Protein AF-A0A1Y5FH30-F1 (afdb_monomer_lite)

Organism: NCBI:txid97084

Structure (mmCIF, N/CA/C/O backbone):
data_AF-A0A1Y5FH30-F1
#
_entry.id   AF-A0A1Y5FH30-F1
#
loop_
_atom_site.group_PDB
_atom_site.id
_atom_site.type_symbol
_atom_site.label_atom_id
_atom_site.label_alt_id
_atom_site.label_comp_id
_atom_site.label_asym_id
_atom_site.label_entity_id
_atom_site.label_seq_id
_atom_site.pdbx_PDB_ins_code
_atom_site.Cartn_x
_atom_site.Cartn_y
_atom_site.Cartn_z
_atom_site.occupancy
_atom_site.B_iso_or_equiv
_atom_site.auth_seq_id
_atom_site.auth_comp_id
_atom_site.auth_asym_id
_atom_site.auth_atom_id
_atom_site.pdbx_PDB_model_num
ATOM 1 N N . MET A 1 1 ? -31.034 0.857 -50.220 1.00 57.41 1 MET A N 1
ATOM 2 C CA . MET A 1 1 ? -30.084 1.318 -49.177 1.00 57.41 1 MET A CA 1
ATOM 3 C C . MET A 1 1 ? -30.661 1.377 -47.749 1.00 57.41 1 MET A C 1
ATOM 5 O O . MET A 1 1 ? -29.884 1.552 -46.827 1.00 57.41 1 MET A O 1
ATOM 9 N N . GLN A 1 2 ? -31.962 1.145 -47.499 1.00 67.69 2 GLN A N 1
ATOM 10 C CA . GLN A 1 2 ? -32.536 1.200 -46.133 1.00 67.69 2 GLN A CA 1
ATOM 11 C C . GLN A 1 2 ? -32.206 0.007 -45.208 1.00 67.69 2 GLN A C 1
ATOM 13 O O . GLN A 1 2 ? -32.255 0.156 -43.992 1.00 67.69 2 GLN A O 1
ATOM 18 N N . LYS A 1 3 ? -31.836 -1.169 -45.741 1.00 63.34 3 LYS A N 1
ATOM 19 C CA . LYS A 1 3 ? -31.599 -2.372 -44.914 1.00 63.34 3 LYS A CA 1
ATOM 20 C C . LYS A 1 3 ? -30.290 -2.343 -44.106 1.00 63.34 3 LYS A C 1
ATOM 22 O O . LYS A 1 3 ? -30.210 -3.019 -43.088 1.00 63.34 3 LYS A O 1
ATOM 27 N N . LEU A 1 4 ? -29.297 -1.537 -44.503 1.00 71.88 4 LEU A N 1
ATOM 28 C CA . LEU A 1 4 ? -28.004 -1.472 -43.802 1.00 71.88 4 LEU A CA 1
ATOM 29 C C . LEU A 1 4 ? -28.098 -0.731 -42.452 1.00 71.88 4 LEU A C 1
ATOM 31 O O . LEU A 1 4 ? -27.451 -1.128 -41.487 1.00 71.88 4 LEU A O 1
ATOM 35 N N . ASN A 1 5 ? -28.958 0.291 -42.355 1.00 72.25 5 ASN A N 1
ATOM 36 C CA . ASN A 1 5 ? -29.124 1.076 -41.123 1.00 72.25 5 ASN A CA 1
ATOM 37 C C . ASN A 1 5 ? -29.799 0.288 -39.993 1.00 72.25 5 ASN A C 1
ATOM 39 O O . ASN A 1 5 ? -29.512 0.525 -38.823 1.00 72.25 5 ASN A O 1
ATOM 43 N N . SER A 1 6 ? -30.671 -0.668 -40.324 1.00 79.94 6 SER A N 1
ATOM 44 C CA . SER A 1 6 ? -31.385 -1.458 -39.314 1.00 79.94 6 SER A CA 1
ATOM 45 C C . SER A 1 6 ? -30.465 -2.456 -38.594 1.00 79.94 6 SER A C 1
ATOM 47 O O . SER A 1 6 ? -30.591 -2.644 -37.383 1.00 79.94 6 SER A O 1
ATOM 49 N N . PHE A 1 7 ? -29.489 -3.029 -39.307 1.00 83.75 7 PHE A N 1
ATOM 50 C CA . PHE A 1 7 ? -28.536 -3.990 -38.741 1.00 83.75 7 PHE A CA 1
ATOM 51 C C . PHE A 1 7 ? -27.502 -3.315 -37.825 1.00 83.75 7 PHE A C 1
ATOM 53 O O . PHE A 1 7 ? -27.133 -3.846 -36.780 1.00 83.75 7 PHE A O 1
ATOM 60 N N . PHE A 1 8 ? -27.074 -2.097 -38.172 1.00 83.94 8 PHE A N 1
ATOM 61 C CA . PHE A 1 8 ? -26.154 -1.324 -37.334 1.00 83.94 8 PHE A CA 1
ATOM 62 C C . PHE A 1 8 ? -26.811 -0.892 -36.013 1.00 83.94 8 PHE A C 1
ATOM 64 O O . PHE A 1 8 ? -26.186 -0.961 -34.956 1.00 83.94 8 PHE A O 1
ATOM 71 N N . LEU A 1 9 ? -28.097 -0.518 -36.051 1.00 85.25 9 LEU A N 1
ATOM 72 C CA . LEU A 1 9 ? -28.843 -0.104 -34.860 1.00 85.25 9 LEU A CA 1
ATOM 73 C C . LEU A 1 9 ? -29.008 -1.251 -33.847 1.00 85.25 9 LEU A C 1
ATOM 75 O O . LEU A 1 9 ? -28.910 -1.029 -32.642 1.00 85.25 9 LEU A O 1
ATOM 79 N N . THR A 1 10 ? -29.214 -2.482 -34.324 1.00 82.94 10 THR A N 1
ATOM 80 C CA . THR A 1 10 ? -29.371 -3.670 -33.466 1.00 82.94 10 THR A CA 1
ATOM 81 C C . THR A 1 10 ? -28.059 -4.085 -32.799 1.00 82.94 10 THR A C 1
ATOM 83 O O . THR A 1 10 ? -28.063 -4.419 -31.616 1.00 82.94 10 THR A O 1
ATOM 86 N N . ILE A 1 11 ? -26.926 -3.987 -33.505 1.00 82.94 11 ILE A N 1
ATOM 87 C CA . ILE A 1 11 ? -25.596 -4.267 -32.932 1.00 82.94 11 ILE A CA 1
ATOM 88 C C . ILE A 1 11 ? -25.234 -3.239 -31.851 1.00 82.94 11 ILE A C 1
ATOM 90 O O . ILE A 1 11 ? -24.739 -3.610 -30.786 1.00 82.94 11 ILE A O 1
ATOM 94 N N . VAL A 1 12 ? -25.526 -1.954 -32.083 1.00 83.12 12 VAL A N 1
ATOM 95 C CA . VAL A 1 12 ? -25.289 -0.899 -31.085 1.00 83.12 12 VAL A CA 1
ATOM 96 C C . VAL A 1 12 ? -26.161 -1.114 -29.843 1.00 83.12 12 VAL A C 1
ATOM 98 O O . VAL A 1 12 ? -25.654 -1.006 -28.728 1.00 83.12 12 VAL A O 1
ATOM 101 N N . LEU A 1 13 ? -27.435 -1.494 -30.003 1.00 80.81 13 LEU A N 1
ATOM 102 C CA . LEU A 1 13 ? -28.316 -1.773 -28.862 1.00 80.81 13 LEU A CA 1
ATOM 103 C C . LEU A 1 13 ? -27.825 -2.964 -28.015 1.00 80.81 13 LEU A C 1
ATOM 105 O O . LEU A 1 13 ? -27.868 -2.911 -26.785 1.00 80.81 13 LEU A O 1
ATOM 109 N N . LEU A 1 14 ? -27.307 -4.013 -28.665 1.00 80.44 14 LEU A N 1
ATOM 110 C CA . LEU A 1 14 ? -26.724 -5.182 -27.995 1.00 80.44 14 LEU A CA 1
ATOM 111 C C . LEU A 1 14 ? -25.469 -4.819 -27.190 1.00 80.44 14 LEU A C 1
ATOM 113 O O . LEU A 1 14 ? -25.338 -5.247 -26.043 1.00 80.44 14 LEU A O 1
ATOM 117 N N . LEU A 1 15 ? -24.588 -3.973 -27.732 1.00 76.75 15 LEU A N 1
ATOM 118 C CA . LEU A 1 15 ? -23.360 -3.548 -27.049 1.00 76.75 15 LEU A CA 1
ATOM 119 C C . LEU A 1 15 ? -23.632 -2.677 -25.811 1.00 76.75 15 LEU A C 1
ATOM 121 O O . LEU A 1 15 ? -22.918 -2.792 -24.816 1.00 76.75 15 LEU A O 1
ATOM 125 N N . VAL A 1 16 ? -24.681 -1.848 -25.828 1.00 77.56 16 VAL A N 1
ATOM 126 C CA . VAL A 1 16 ? -25.019 -0.971 -24.688 1.00 77.56 16 VAL A CA 1
ATOM 127 C C . VAL A 1 16 ? -25.633 -1.754 -23.519 1.00 77.56 16 VAL A C 1
ATOM 129 O O . VAL A 1 16 ? -25.423 -1.398 -22.358 1.00 77.56 16 VAL A O 1
ATOM 132 N N . SER A 1 17 ? -26.321 -2.868 -23.787 1.00 74.06 17 SER A N 1
ATOM 133 C CA . SER A 1 17 ? -26.921 -3.703 -22.734 1.00 74.06 17 SER A CA 1
ATOM 134 C C . SER A 1 17 ? -25.895 -4.436 -21.846 1.00 74.06 17 SER A C 1
ATOM 136 O O . SER A 1 17 ? -26.206 -4.788 -20.708 1.00 74.06 17 SER A O 1
ATOM 138 N N . GLY A 1 18 ? -24.647 -4.598 -22.308 1.00 63.41 18 GLY A N 1
ATOM 139 C CA . GLY A 1 18 ? -23.586 -5.307 -21.580 1.00 63.41 18 GLY A CA 1
ATOM 140 C C . GLY A 1 18 ? -22.878 -4.504 -20.479 1.00 63.41 18 GLY A C 1
ATOM 141 O O . GLY A 1 18 ? -22.187 -5.092 -19.649 1.00 63.41 18 GLY A O 1
ATOM 142 N N . CYS A 1 19 ? -23.039 -3.176 -20.422 1.00 65.81 19 CYS A N 1
ATOM 143 C CA . CYS A 1 19 ? -22.324 -2.329 -19.454 1.00 65.81 19 CYS A CA 1
ATOM 144 C C . CYS A 1 19 ? -23.099 -2.032 -18.158 1.00 65.81 19 CYS A C 1
ATOM 146 O O . CYS A 1 19 ? -22.534 -1.434 -17.241 1.00 65.81 19 CYS A O 1
ATOM 148 N N . ALA A 1 20 ? -24.370 -2.431 -18.047 1.00 61.88 20 ALA A N 1
ATOM 149 C CA . ALA A 1 20 ? -25.217 -2.027 -16.920 1.00 61.88 20 ALA A CA 1
ATOM 150 C C . ALA A 1 20 ? -25.012 -2.859 -15.639 1.00 61.88 20 ALA A C 1
ATOM 152 O O . ALA A 1 20 ? -25.372 -2.407 -14.553 1.00 61.88 20 ALA A O 1
ATOM 153 N N . HIS A 1 21 ? -24.414 -4.052 -15.723 1.00 56.06 21 HIS A N 1
ATOM 154 C CA . HIS A 1 21 ? -24.260 -4.938 -14.568 1.00 56.06 21 HIS A CA 1
ATOM 155 C C . HIS A 1 21 ? -22.821 -4.919 -14.046 1.00 56.06 21 HIS A C 1
ATOM 157 O O . HIS A 1 21 ? -22.027 -5.821 -14.302 1.00 56.06 21 HIS A O 1
ATOM 163 N N . LYS A 1 22 ? -22.460 -3.866 -13.303 1.00 58.94 22 LYS A N 1
ATOM 164 C CA . LYS A 1 22 ? -21.222 -3.885 -12.518 1.00 58.94 22 LYS A CA 1
ATOM 165 C C . LYS A 1 22 ? -21.462 -4.789 -11.303 1.00 58.94 22 LYS A C 1
ATOM 167 O O . LYS A 1 22 ? -22.236 -4.386 -10.433 1.00 58.94 22 LYS A O 1
ATOM 172 N N . PRO A 1 23 ? -20.840 -5.980 -11.210 1.00 57.66 23 PRO A N 1
ATOM 173 C CA . PRO A 1 23 ? -21.031 -6.850 -10.060 1.00 57.66 23 PRO A CA 1
ATOM 174 C C . PRO A 1 23 ? -20.653 -6.081 -8.793 1.00 57.66 23 PR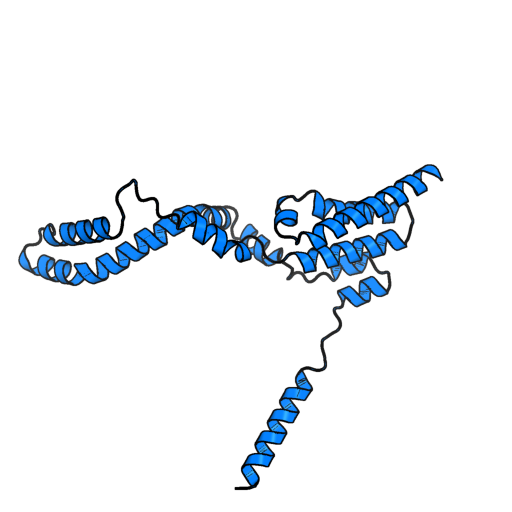O A C 1
ATOM 176 O O . PRO A 1 23 ? -19.577 -5.479 -8.708 1.00 57.66 23 PRO A O 1
ATOM 179 N N . THR A 1 24 ? -21.563 -6.050 -7.823 1.00 62.69 24 THR A N 1
ATOM 180 C CA . THR A 1 24 ? -21.287 -5.474 -6.509 1.00 62.69 24 THR A CA 1
ATOM 181 C C . THR A 1 24 ? -20.130 -6.234 -5.878 1.00 62.69 24 THR A C 1
ATOM 183 O O . THR A 1 24 ? -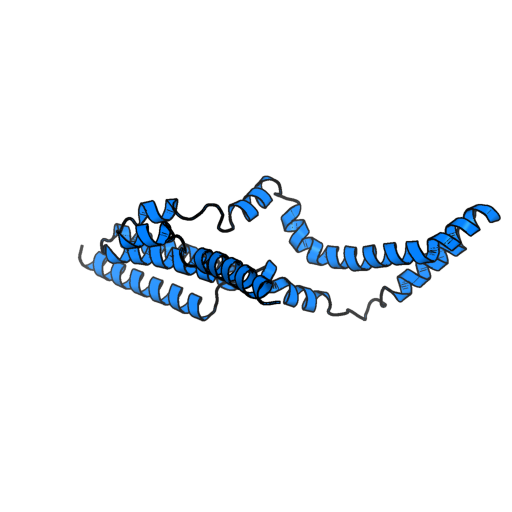20.205 -7.446 -5.687 1.00 62.69 24 THR A O 1
ATOM 186 N N . ASP A 1 25 ? -19.052 -5.513 -5.578 1.00 76.44 25 ASP A N 1
ATOM 187 C CA . ASP A 1 25 ? -17.852 -6.053 -4.944 1.00 76.44 25 ASP A CA 1
ATOM 188 C C . ASP A 1 25 ? -18.236 -6.724 -3.614 1.00 76.44 25 ASP A C 1
ATOM 190 O O . ASP A 1 25 ? -18.726 -6.045 -2.704 1.00 76.44 25 ASP A O 1
ATOM 194 N N . LYS A 1 26 ? -18.039 -8.049 -3.509 1.00 78.12 26 LYS A N 1
ATOM 195 C CA . LYS A 1 26 ? -18.383 -8.857 -2.321 1.00 78.12 26 LYS A CA 1
ATOM 196 C C . LYS A 1 26 ? -17.806 -8.248 -1.042 1.00 78.12 26 LYS A C 1
ATOM 198 O O . LYS A 1 26 ? -18.482 -8.220 -0.017 1.00 78.12 26 LYS A O 1
ATOM 203 N N . PHE A 1 27 ? -16.617 -7.651 -1.138 1.00 79.94 27 PHE A N 1
ATOM 204 C CA . PHE A 1 27 ? -15.982 -6.908 -0.052 1.00 79.94 27 PHE A CA 1
ATOM 205 C C . PHE A 1 27 ? -16.879 -5.788 0.500 1.00 79.94 27 PHE A C 1
ATOM 207 O O . PHE A 1 27 ? -17.075 -5.663 1.706 1.00 79.94 27 PHE A O 1
ATOM 214 N N . THR A 1 28 ? -17.470 -4.982 -0.386 1.00 79.12 28 THR A N 1
ATOM 215 C CA . THR A 1 28 ? -18.306 -3.843 0.021 1.00 79.12 28 THR A CA 1
ATOM 216 C C . THR A 1 28 ? -19.598 -4.313 0.680 1.00 79.12 28 THR A C 1
ATOM 218 O O . THR A 1 28 ? -20.096 -3.646 1.582 1.00 79.12 28 THR A O 1
ATOM 221 N N . GLN A 1 29 ? -20.145 -5.455 0.252 1.00 82.69 29 GLN A N 1
ATOM 222 C CA . GLN A 1 29 ? -21.305 -6.048 0.915 1.00 82.69 29 GLN A CA 1
ATOM 223 C C . GLN A 1 29 ? -20.948 -6.545 2.319 1.00 82.69 29 GLN A C 1
ATOM 225 O O . GLN A 1 29 ? -21.654 -6.194 3.255 1.00 82.69 29 GLN A O 1
ATOM 230 N N . MET A 1 30 ? -19.830 -7.260 2.490 1.00 81.00 30 MET A N 1
ATOM 231 C CA . MET A 1 30 ? -19.404 -7.788 3.797 1.00 81.00 30 MET A CA 1
ATOM 232 C C . MET A 1 30 ? -19.113 -6.695 4.829 1.00 81.00 30 MET A C 1
ATOM 234 O O . MET A 1 30 ? -19.540 -6.799 5.975 1.00 81.00 30 MET A O 1
ATOM 238 N N . VAL A 1 31 ? -18.467 -5.602 4.409 1.00 80.88 31 VAL A N 1
ATOM 239 C CA . VAL A 1 31 ? -18.247 -4.435 5.280 1.00 80.88 31 VAL A CA 1
ATOM 240 C C . VAL A 1 31 ? -19.568 -3.758 5.669 1.00 80.88 31 VAL A C 1
ATOM 242 O O . VAL A 1 31 ? -19.667 -3.205 6.757 1.00 80.88 31 VAL A O 1
ATOM 245 N N . LYS A 1 32 ? -20.590 -3.785 4.803 1.00 83.75 32 LYS A N 1
ATOM 246 C CA . LYS A 1 32 ? -21.905 -3.185 5.095 1.00 83.75 32 LYS A CA 1
ATOM 247 C C . LYS A 1 32 ? -22.742 -3.991 6.085 1.00 83.75 32 LYS A C 1
ATOM 249 O O . LYS A 1 32 ? -23.563 -3.394 6.766 1.00 83.75 32 LYS A O 1
ATOM 254 N N . ILE A 1 33 ? -22.560 -5.308 6.143 1.00 88.12 33 ILE A N 1
ATOM 255 C CA . ILE A 1 33 ? -23.272 -6.199 7.076 1.00 88.12 33 ILE A CA 1
ATOM 256 C C . ILE A 1 33 ? -22.498 -6.412 8.388 1.00 88.12 33 ILE A C 1
ATOM 258 O O . ILE A 1 33 ? -22.714 -7.409 9.068 1.00 88.12 33 ILE A O 1
ATOM 262 N N . ASP A 1 34 ? -21.555 -5.516 8.706 1.00 84.44 34 ASP A N 1
ATOM 263 C CA . ASP A 1 34 ? -20.696 -5.547 9.898 1.00 84.44 34 ASP A CA 1
ATOM 264 C C . ASP A 1 34 ? -19.933 -6.863 10.115 1.00 84.44 34 ASP A C 1
ATOM 266 O O . ASP A 1 34 ? -19.471 -7.160 11.217 1.00 84.44 34 ASP A O 1
ATOM 270 N N . LYS A 1 35 ? -19.713 -7.640 9.051 1.00 86.81 35 LYS A N 1
ATOM 271 C CA . LYS A 1 35 ? -18.889 -8.850 9.075 1.00 86.81 35 LYS A CA 1
ATOM 272 C C . LYS A 1 35 ? -17.429 -8.509 8.785 1.00 86.81 35 LYS A C 1
ATOM 274 O O . LYS A 1 35 ? -16.869 -8.866 7.747 1.00 86.81 35 LYS A O 1
ATOM 279 N N . CYS A 1 36 ? -16.828 -7.751 9.700 1.00 86.56 36 CYS A N 1
ATOM 280 C CA . CYS A 1 36 ? -15.496 -7.176 9.527 1.00 86.56 36 CYS A CA 1
ATOM 281 C C . CYS A 1 36 ? -14.415 -8.253 9.324 1.00 86.56 36 CYS A C 1
ATOM 283 O O . CYS A 1 36 ? -13.520 -8.072 8.503 1.00 86.56 36 CYS A O 1
ATOM 285 N N . GLU A 1 37 ? -14.514 -9.383 10.021 1.00 84.94 37 GLU A N 1
ATOM 286 C CA . GLU A 1 37 ? -13.591 -10.514 9.914 1.00 84.94 37 GLU A CA 1
ATOM 287 C C . GLU A 1 37 ? -13.670 -11.193 8.537 1.00 84.94 37 GLU A C 1
ATOM 289 O O . GLU A 1 37 ? -12.656 -11.284 7.847 1.00 84.94 37 GLU A O 1
ATOM 294 N N . GLU A 1 38 ? -14.875 -11.558 8.081 1.00 82.44 38 GLU A N 1
ATOM 295 C CA . GLU A 1 38 ? -15.092 -12.176 6.758 1.00 82.44 38 GLU A CA 1
ATOM 296 C C . GLU A 1 38 ? -14.672 -11.234 5.612 1.00 82.44 38 GLU A C 1
ATOM 298 O O . GLU A 1 38 ? -14.223 -11.673 4.553 1.00 82.44 38 GLU A O 1
ATOM 303 N N . SER A 1 39 ? -14.747 -9.913 5.825 1.00 78.81 39 SER A N 1
ATOM 304 C CA . SER A 1 39 ? -14.319 -8.933 4.821 1.00 78.81 39 SER A CA 1
ATOM 305 C C . SER A 1 39 ? -12.814 -8.967 4.529 1.00 78.81 39 SER A C 1
ATOM 307 O O . SER A 1 39 ? -12.411 -8.588 3.429 1.00 78.81 39 SER A O 1
ATOM 309 N N . ILE A 1 40 ? -11.990 -9.435 5.477 1.00 76.00 40 ILE A N 1
ATOM 310 C CA . ILE A 1 40 ? -10.545 -9.615 5.274 1.00 76.00 40 ILE A CA 1
ATOM 311 C C . ILE A 1 40 ? -10.298 -10.802 4.338 1.00 76.00 40 ILE A C 1
ATOM 313 O O . ILE A 1 40 ? -9.479 -10.697 3.429 1.00 76.00 40 ILE A O 1
ATOM 317 N N . GLU A 1 41 ? -11.043 -11.893 4.513 1.00 73.38 41 GLU A N 1
ATOM 318 C CA . GLU A 1 41 ? -10.938 -13.107 3.691 1.00 73.38 41 GLU A CA 1
ATOM 319 C C . GLU A 1 41 ? -11.479 -12.898 2.271 1.00 73.38 41 GLU A C 1
ATOM 321 O O . GLU A 1 41 ? -10.987 -13.485 1.312 1.00 73.38 41 GLU A O 1
ATOM 326 N N . ALA A 1 42 ? -12.464 -12.010 2.112 1.00 73.50 42 ALA A N 1
ATOM 327 C CA . ALA A 1 42 ? -13.006 -11.644 0.807 1.00 73.50 42 ALA A CA 1
ATOM 328 C C . ALA A 1 42 ? -12.158 -10.625 0.033 1.00 73.50 42 ALA A C 1
ATOM 330 O O . ALA A 1 42 ? -12.540 -10.230 -1.077 1.00 73.50 42 ALA A O 1
ATOM 331 N N . LEU A 1 43 ? -11.023 -10.175 0.582 1.00 66.62 43 LEU A N 1
ATOM 332 C CA . LEU A 1 43 ? -10.068 -9.392 -0.192 1.00 66.62 43 LEU A CA 1
ATOM 333 C C . LEU A 1 43 ? -9.536 -10.280 -1.322 1.00 66.62 43 LEU A C 1
ATOM 335 O O . LEU A 1 43 ? -8.978 -11.340 -1.054 1.00 66.62 43 LEU A O 1
ATOM 339 N N . PRO A 1 44 ? -9.693 -9.881 -2.596 1.00 60.62 44 PRO A N 1
ATOM 340 C CA . PRO A 1 44 ? -9.244 -10.723 -3.685 1.00 60.62 44 PRO A CA 1
ATOM 341 C C . PRO A 1 44 ? -7.726 -10.917 -3.597 1.00 60.62 44 PRO A C 1
ATOM 343 O O . PRO A 1 44 ? -6.970 -9.942 -3.589 1.00 60.62 44 PRO A O 1
ATOM 346 N N . ASP A 1 45 ? -7.304 -12.184 -3.611 1.00 55.34 45 ASP A N 1
ATOM 347 C CA . ASP A 1 45 ? -5.912 -12.673 -3.666 1.00 55.34 45 ASP A CA 1
ATOM 348 C C . ASP A 1 45 ? -5.057 -11.994 -4.757 1.00 55.34 45 ASP A C 1
ATOM 350 O O . ASP A 1 45 ? -3.824 -12.020 -4.740 1.00 55.34 45 ASP A O 1
ATOM 354 N N . THR A 1 46 ? -5.717 -11.368 -5.733 1.00 47.00 46 THR A N 1
ATOM 355 C CA . THR A 1 46 ? -5.127 -10.644 -6.859 1.00 47.00 46 THR A CA 1
ATOM 356 C C . THR A 1 46 ? -4.643 -9.234 -6.509 1.00 47.00 46 THR A C 1
ATOM 358 O O . THR A 1 46 ? -4.041 -8.574 -7.358 1.00 47.00 46 THR A O 1
ATOM 361 N N . MET A 1 47 ? -4.841 -8.750 -5.276 1.00 50.28 47 MET A N 1
ATOM 362 C CA . MET A 1 47 ? -4.329 -7.452 -4.821 1.00 50.28 47 MET A CA 1
ATOM 363 C C . MET A 1 47 ? -2.826 -7.490 -4.526 1.00 50.28 47 MET A C 1
ATOM 365 O O . MET A 1 47 ? -2.383 -7.380 -3.388 1.00 50.28 47 MET A O 1
ATOM 369 N N . GLY A 1 48 ? -2.032 -7.622 -5.589 1.00 43.78 48 GLY A N 1
ATOM 370 C CA . GLY A 1 48 ? -0.611 -7.272 -5.648 1.00 43.78 48 GLY A CA 1
ATOM 371 C C . GLY A 1 48 ? 0.350 -8.211 -4.923 1.00 43.78 48 GLY A C 1
ATOM 372 O O . GLY A 1 48 ? 1.466 -8.383 -5.399 1.00 43.78 48 GLY A O 1
ATOM 373 N N . TYR A 1 49 ? -0.067 -8.866 -3.840 1.00 42.50 49 TYR A N 1
ATOM 374 C CA . TYR A 1 49 ? 0.821 -9.716 -3.059 1.00 42.50 49 TYR A CA 1
ATOM 375 C C . TYR A 1 49 ? 1.122 -11.038 -3.748 1.00 42.50 49 TYR A C 1
ATOM 377 O O . TYR A 1 49 ? 2.281 -11.370 -3.779 1.00 42.50 49 TYR A O 1
ATOM 385 N N . ARG A 1 50 ? 0.210 -11.740 -4.441 1.00 40.56 50 ARG A N 1
ATOM 386 C CA . ARG A 1 50 ? 0.619 -12.967 -5.170 1.00 40.56 50 ARG A CA 1
ATOM 387 C C . ARG A 1 50 ? 1.399 -12.712 -6.461 1.00 40.56 50 ARG A C 1
ATOM 389 O O . ARG A 1 50 ? 2.158 -13.579 -6.850 1.00 40.56 50 ARG A O 1
ATOM 396 N N . VAL A 1 51 ? 1.305 -11.558 -7.123 1.00 40.66 51 VAL A N 1
ATOM 397 C CA . VAL A 1 51 ? 2.231 -11.273 -8.246 1.00 40.66 51 VAL A CA 1
ATOM 398 C C . VAL A 1 51 ? 3.610 -10.919 -7.700 1.00 40.66 51 VAL A C 1
ATOM 400 O O . VAL A 1 51 ? 4.605 -11.399 -8.223 1.00 40.66 51 VAL A O 1
ATOM 403 N N . VAL A 1 52 ? 3.665 -10.154 -6.607 1.00 41.41 52 VAL A N 1
ATOM 404 C CA . VAL A 1 52 ? 4.921 -9.794 -5.942 1.00 41.41 52 VAL A CA 1
ATOM 405 C C . VAL A 1 52 ? 5.536 -10.984 -5.216 1.00 41.41 52 VAL A C 1
ATOM 407 O O . VAL A 1 52 ? 6.737 -11.137 -5.324 1.00 41.41 52 VAL A O 1
ATOM 410 N N . ASP A 1 53 ? 4.749 -11.831 -4.553 1.00 40.06 53 ASP A N 1
ATOM 411 C CA . ASP A 1 53 ? 5.170 -12.981 -3.748 1.00 40.06 53 ASP A CA 1
ATOM 412 C C . ASP A 1 53 ? 5.341 -14.245 -4.581 1.00 40.06 53 ASP A C 1
ATOM 414 O O . ASP A 1 53 ? 6.218 -15.020 -4.263 1.00 40.06 53 ASP A O 1
ATOM 418 N N . LYS A 1 54 ? 4.641 -14.447 -5.705 1.00 38.16 54 LYS A N 1
ATOM 419 C CA . LYS A 1 54 ? 4.992 -15.523 -6.656 1.00 38.16 54 LYS A CA 1
ATOM 420 C C . LYS A 1 54 ? 6.214 -15.109 -7.493 1.00 38.16 54 LYS A C 1
ATOM 422 O O . LYS A 1 54 ? 7.100 -15.921 -7.712 1.00 38.16 54 LYS A O 1
ATOM 427 N N . ALA A 1 55 ? 6.382 -13.812 -7.782 1.00 36.97 55 ALA A N 1
ATOM 428 C CA . ALA A 1 55 ? 7.669 -13.218 -8.181 1.00 36.97 55 ALA A CA 1
ATOM 429 C C . ALA A 1 55 ? 8.623 -12.939 -6.997 1.00 36.97 55 ALA A C 1
ATOM 431 O O . ALA A 1 55 ? 9.594 -12.201 -7.151 1.00 36.97 55 ALA A O 1
ATOM 432 N N . ARG A 1 56 ? 8.382 -13.513 -5.812 1.00 36.16 56 ARG A N 1
ATOM 433 C CA . ARG A 1 56 ? 9.321 -13.538 -4.676 1.00 36.16 56 ARG A CA 1
ATOM 434 C C . ARG A 1 56 ? 9.688 -14.973 -4.348 1.00 36.16 56 ARG A C 1
ATOM 436 O O . ARG A 1 56 ? 10.849 -15.255 -4.180 1.00 36.16 56 ARG A O 1
ATOM 443 N N . GLU A 1 57 ? 8.746 -15.897 -4.371 1.00 38.56 57 GLU A N 1
ATOM 444 C CA . GLU A 1 57 ? 8.910 -17.313 -4.053 1.00 38.56 57 GLU A CA 1
ATOM 445 C C . GLU A 1 57 ? 9.552 -18.084 -5.218 1.00 38.56 57 GLU A C 1
ATOM 447 O O . GLU A 1 57 ? 10.299 -19.027 -4.997 1.00 38.56 57 GLU A O 1
ATOM 452 N N . THR A 1 58 ? 9.388 -17.615 -6.463 1.00 37.91 58 THR A N 1
ATOM 453 C CA . THR A 1 58 ? 10.150 -18.098 -7.635 1.00 37.91 58 THR A CA 1
ATOM 454 C C . THR A 1 58 ? 11.353 -17.191 -7.978 1.00 37.91 58 THR A C 1
ATOM 456 O O . THR A 1 58 ? 11.877 -17.239 -9.086 1.00 37.91 58 THR A O 1
ATOM 459 N N . SER A 1 59 ? 11.761 -16.273 -7.086 1.00 34.34 59 SER A N 1
ATOM 460 C CA . SER A 1 59 ? 12.584 -15.094 -7.454 1.00 34.34 59 SER A CA 1
ATOM 461 C C . SER A 1 59 ? 13.388 -14.423 -6.332 1.00 34.34 59 SER A C 1
ATOM 463 O O . SER A 1 59 ? 14.056 -13.416 -6.576 1.00 34.34 59 SER A O 1
ATOM 465 N N . THR A 1 60 ? 13.346 -14.920 -5.102 1.00 37.41 60 THR A N 1
ATOM 466 C CA . THR A 1 60 ? 14.323 -14.628 -4.049 1.00 37.41 60 THR A CA 1
ATOM 467 C C . THR A 1 60 ? 15.581 -15.388 -4.448 1.00 37.41 60 THR A C 1
ATOM 469 O O . THR A 1 60 ? 15.646 -16.593 -4.277 1.00 37.41 60 THR A O 1
ATOM 472 N N . SER A 1 61 ? 16.558 -14.824 -5.148 1.00 38.31 61 SER A N 1
ATOM 473 C CA . SER A 1 61 ? 17.206 -13.544 -4.865 1.00 38.31 61 SER A CA 1
ATOM 474 C C . SER A 1 61 ? 17.616 -12.771 -6.120 1.00 38.31 61 SER A C 1
ATOM 476 O O . SER A 1 61 ? 18.305 -11.761 -6.017 1.00 38.31 61 SER A O 1
ATOM 478 N N . LEU A 1 62 ? 17.206 -13.219 -7.308 1.00 33.44 62 LEU A N 1
ATOM 479 C CA . LEU A 1 62 ? 17.682 -12.641 -8.561 1.00 33.44 62 LEU A CA 1
ATOM 480 C C . LEU A 1 62 ? 16.754 -11.553 -9.091 1.00 33.44 62 LEU A C 1
ATOM 482 O O . LEU A 1 62 ? 17.268 -10.531 -9.491 1.00 33.44 62 LEU A O 1
ATOM 486 N N . VAL A 1 63 ? 15.423 -11.652 -9.036 1.00 37.22 63 VAL A N 1
ATOM 487 C CA . VAL A 1 63 ? 14.567 -10.753 -9.846 1.00 37.22 63 VAL A CA 1
ATOM 488 C C . VAL A 1 63 ? 14.292 -9.385 -9.214 1.00 37.22 63 VAL A C 1
ATOM 490 O O . VAL A 1 63 ? 14.119 -8.435 -9.956 1.00 37.22 63 VAL A O 1
ATOM 493 N N . ASN A 1 64 ? 14.315 -9.212 -7.887 1.00 33.25 64 ASN A N 1
ATOM 494 C CA . ASN A 1 64 ? 14.182 -7.873 -7.270 1.00 33.25 64 ASN A CA 1
ATOM 495 C C . ASN A 1 64 ? 15.529 -7.143 -7.123 1.00 33.25 64 ASN A C 1
ATOM 497 O O . ASN A 1 64 ? 15.577 -5.918 -7.244 1.00 33.25 64 ASN A O 1
ATOM 501 N N . TYR A 1 65 ? 16.628 -7.887 -6.944 1.00 35.19 65 TYR A N 1
ATOM 502 C CA . TYR A 1 65 ? 17.979 -7.342 -7.111 1.00 35.19 65 TYR A CA 1
ATOM 503 C C . TYR A 1 65 ? 18.328 -7.136 -8.586 1.00 35.19 65 TYR A C 1
ATOM 505 O O . TYR A 1 65 ? 19.067 -6.209 -8.883 1.00 35.19 65 TYR A O 1
ATOM 513 N N . LEU A 1 66 ? 17.743 -7.898 -9.514 1.00 34.41 66 LEU A N 1
ATOM 514 C CA . LEU A 1 66 ? 17.789 -7.600 -10.940 1.00 34.41 66 LEU A CA 1
ATOM 515 C C . LEU A 1 66 ? 16.841 -6.448 -11.250 1.00 34.41 66 LEU A C 1
ATOM 517 O O . LEU A 1 66 ? 17.330 -5.479 -11.738 1.00 34.41 66 LEU A O 1
ATOM 521 N N . LEU A 1 67 ? 15.566 -6.361 -10.891 1.00 36.22 67 LEU A N 1
ATOM 522 C CA . LEU A 1 67 ? 14.750 -5.206 -11.321 1.00 36.22 67 LEU A CA 1
ATOM 523 C C . LEU A 1 67 ? 15.238 -3.852 -10.778 1.00 36.22 67 LEU A C 1
ATOM 525 O O . LEU A 1 67 ? 15.090 -2.828 -11.446 1.00 36.22 67 LEU A O 1
ATOM 529 N N . VAL A 1 68 ? 15.823 -3.828 -9.577 1.00 44.34 68 VAL A N 1
ATOM 530 C CA . VAL A 1 68 ? 16.411 -2.604 -9.015 1.00 44.34 68 VAL A CA 1
ATOM 531 C C . VAL A 1 68 ? 17.888 -2.465 -9.414 1.00 44.34 68 VAL A C 1
ATOM 533 O O . VAL A 1 68 ? 18.311 -1.368 -9.768 1.00 44.34 68 VAL A O 1
ATOM 536 N N . GLY A 1 69 ? 18.661 -3.551 -9.487 1.00 32.75 69 GLY A N 1
ATOM 537 C CA . GLY A 1 69 ? 20.059 -3.552 -9.950 1.00 32.75 69 GLY A CA 1
ATOM 538 C C . GLY A 1 69 ? 20.234 -3.436 -11.470 1.00 32.75 69 GLY A C 1
ATOM 539 O O . GLY A 1 69 ? 21.188 -2.814 -11.903 1.00 32.75 69 GLY A O 1
ATOM 540 N N . THR A 1 70 ? 19.265 -3.891 -12.263 1.00 38.91 70 THR A N 1
ATOM 541 C CA . THR A 1 70 ? 19.018 -3.722 -13.716 1.00 38.91 70 THR A CA 1
ATOM 542 C C . THR A 1 70 ? 18.234 -2.475 -14.031 1.00 38.91 70 THR A C 1
ATOM 544 O O . THR A 1 70 ? 17.968 -2.222 -15.195 1.00 38.91 70 THR A O 1
ATOM 547 N N . SER A 1 71 ? 17.894 -1.635 -13.062 1.00 40.94 71 SER A N 1
ATOM 548 C CA . SER A 1 71 ? 17.703 -0.231 -13.420 1.00 40.94 71 SER A CA 1
ATOM 549 C C . SER A 1 71 ? 19.061 0.457 -13.607 1.00 40.94 71 SER A C 1
ATOM 551 O O . SER A 1 71 ? 19.180 1.308 -14.475 1.00 40.94 71 SER A O 1
ATOM 553 N N . TYR A 1 72 ? 20.113 -0.011 -12.920 1.00 40.28 72 TYR A N 1
ATOM 554 C CA . TYR A 1 72 ? 21.502 0.414 -13.135 1.00 40.28 72 TYR A CA 1
ATOM 555 C C . TYR A 1 72 ? 22.206 -0.408 -14.237 1.00 40.28 72 TYR A C 1
ATOM 557 O O . TYR A 1 72 ? 22.866 0.158 -15.101 1.00 40.28 72 TYR A O 1
ATOM 565 N N . THR A 1 73 ? 22.018 -1.735 -14.287 1.00 41.78 73 THR A N 1
ATOM 566 C CA . THR A 1 73 ? 22.543 -2.604 -15.357 1.00 41.78 73 THR A CA 1
ATOM 567 C C . THR A 1 73 ? 21.632 -2.714 -16.575 1.00 41.78 73 THR A C 1
ATOM 569 O O . THR A 1 73 ? 22.081 -3.202 -17.598 1.00 41.78 73 THR A O 1
ATOM 572 N N . GLY A 1 74 ? 20.385 -2.241 -16.526 1.00 42.12 74 GLY A N 1
ATOM 573 C CA . GLY A 1 74 ? 19.502 -2.120 -17.696 1.00 42.12 74 GLY A CA 1
ATOM 574 C C . GLY A 1 74 ? 19.772 -0.852 -18.486 1.00 42.12 74 GLY A C 1
ATOM 575 O O . GLY A 1 74 ? 19.603 -0.860 -19.695 1.00 42.12 74 GLY A O 1
ATOM 576 N N . GLU A 1 75 ? 20.295 0.195 -17.844 1.00 45.09 75 GLU A N 1
ATOM 577 C CA . GLU A 1 75 ? 20.971 1.272 -18.568 1.00 45.09 75 GLU A CA 1
ATOM 578 C C . GLU A 1 75 ? 22.218 0.727 -19.255 1.00 45.09 75 GLU A C 1
ATOM 580 O O . GLU A 1 75 ? 22.365 0.923 -20.452 1.00 45.09 75 GLU A O 1
ATOM 585 N N . PHE A 1 76 ? 23.032 -0.090 -18.575 1.00 47.34 76 PHE A N 1
ATOM 586 C CA . PHE A 1 76 ? 24.113 -0.805 -19.257 1.00 47.34 76 PHE A CA 1
ATOM 587 C C . PHE A 1 76 ? 23.600 -1.767 -20.343 1.00 47.34 76 PHE A C 1
ATOM 589 O O . PHE A 1 76 ? 24.168 -1.775 -21.410 1.00 47.34 76 PHE A O 1
ATOM 596 N N . LEU A 1 77 ? 22.529 -2.542 -20.174 1.00 45.00 77 LEU A N 1
ATOM 597 C CA . LEU A 1 77 ? 22.071 -3.516 -21.181 1.00 45.00 77 LEU A CA 1
ATOM 598 C C . LEU A 1 77 ? 21.298 -2.885 -22.340 1.00 45.00 77 LEU A C 1
ATOM 600 O O . LEU A 1 77 ? 21.338 -3.420 -23.436 1.00 45.00 77 LEU A O 1
ATOM 604 N N . ILE A 1 78 ? 20.605 -1.766 -22.150 1.00 49.06 78 ILE A N 1
ATOM 605 C CA . ILE A 1 78 ? 19.940 -1.056 -23.252 1.00 49.06 78 ILE A CA 1
ATOM 606 C C . ILE A 1 78 ? 20.957 -0.183 -23.990 1.00 49.06 78 ILE A C 1
ATOM 608 O O . ILE A 1 78 ? 20.923 -0.117 -25.214 1.00 49.06 78 ILE A O 1
ATOM 612 N N . GLN A 1 79 ? 21.899 0.435 -23.276 1.00 49.69 79 GLN A N 1
ATOM 613 C CA . GLN A 1 79 ? 22.928 1.284 -23.875 1.00 49.69 79 GLN A CA 1
ATOM 614 C C . GLN A 1 79 ? 24.068 0.438 -24.477 1.00 49.69 79 GLN A C 1
ATOM 616 O O . GLN A 1 79 ? 24.399 0.634 -25.641 1.00 49.69 79 GLN A O 1
ATOM 621 N N . TYR A 1 80 ? 24.583 -0.578 -23.768 1.00 54.25 80 TYR A N 1
ATOM 622 C CA . TYR A 1 80 ? 25.519 -1.581 -24.309 1.00 54.25 80 TYR A CA 1
ATOM 623 C C . TYR A 1 80 ? 24.839 -2.592 -25.216 1.00 54.25 80 TYR A C 1
ATOM 625 O O . TYR A 1 80 ? 25.328 -2.803 -26.311 1.00 54.25 80 TYR A O 1
ATOM 633 N N . GLY A 1 81 ? 23.712 -3.195 -24.845 1.00 54.19 81 GLY A N 1
ATOM 634 C CA . GLY A 1 81 ? 23.047 -4.170 -25.722 1.00 54.19 81 GLY A CA 1
ATOM 635 C C . GLY A 1 81 ? 22.455 -3.533 -26.980 1.00 54.19 81 GLY A C 1
ATOM 636 O O . GLY A 1 81 ? 22.596 -4.098 -28.057 1.00 54.19 81 GLY A O 1
ATOM 637 N N . GLY A 1 82 ? 21.884 -2.326 -26.893 1.00 55.66 82 GLY A N 1
ATOM 638 C CA . GLY A 1 82 ? 21.437 -1.576 -28.072 1.00 55.66 82 GLY A CA 1
ATOM 639 C C . GLY A 1 82 ? 22.600 -1.149 -28.971 1.00 55.66 82 GLY A C 1
ATOM 640 O O . GLY A 1 82 ? 22.541 -1.355 -30.182 1.00 55.66 82 GLY A O 1
ATOM 641 N N . GLY A 1 83 ? 23.688 -0.634 -28.385 1.00 57.66 83 GLY A N 1
ATOM 642 C CA . GLY A 1 83 ? 24.903 -0.274 -29.121 1.00 57.66 83 GLY A CA 1
ATOM 643 C C . GLY A 1 83 ? 25.619 -1.476 -29.742 1.00 57.66 83 GLY A C 1
ATOM 644 O O . GLY A 1 83 ? 26.099 -1.383 -30.864 1.00 57.66 83 GLY A O 1
ATOM 645 N N . ILE A 1 84 ? 25.624 -2.630 -29.068 1.00 61.19 84 ILE A N 1
ATOM 646 C CA . ILE A 1 84 ? 26.192 -3.885 -29.577 1.00 61.19 84 ILE A CA 1
ATOM 647 C C . ILE A 1 84 ? 25.351 -4.432 -30.730 1.00 61.19 84 ILE A C 1
ATOM 649 O O . ILE A 1 84 ? 25.920 -4.851 -31.729 1.00 61.19 84 ILE A O 1
ATOM 653 N N . ILE A 1 85 ? 24.016 -4.412 -30.638 1.00 62.66 85 ILE A N 1
ATOM 654 C CA . ILE A 1 85 ? 23.145 -4.906 -31.718 1.00 62.66 85 ILE A CA 1
ATOM 655 C C . ILE A 1 85 ? 23.265 -4.018 -32.962 1.00 62.66 85 ILE A C 1
ATOM 657 O O . ILE A 1 85 ? 23.416 -4.535 -34.068 1.00 62.66 85 ILE A O 1
ATOM 661 N N . ILE A 1 86 ? 23.242 -2.693 -32.793 1.00 65.38 86 ILE A N 1
ATOM 662 C CA . ILE A 1 86 ? 23.404 -1.743 -33.904 1.00 65.38 86 ILE A CA 1
ATOM 663 C C . ILE A 1 86 ? 24.830 -1.820 -34.471 1.00 65.38 86 ILE A C 1
ATOM 665 O O . ILE A 1 86 ? 25.004 -1.877 -35.687 1.00 65.38 86 ILE A O 1
ATOM 669 N N . GLY A 1 87 ? 25.844 -1.899 -33.607 1.00 63.12 87 GLY A N 1
ATOM 670 C CA . GLY A 1 87 ? 27.243 -2.064 -34.000 1.00 63.12 87 GLY A CA 1
ATOM 671 C C . GLY A 1 87 ? 27.497 -3.373 -34.743 1.00 63.12 87 GLY A C 1
ATOM 672 O O . GLY A 1 87 ? 28.196 -3.374 -35.752 1.00 63.12 87 GLY A O 1
ATOM 673 N N . MET A 1 88 ? 26.867 -4.477 -34.324 1.00 64.31 88 MET A N 1
ATOM 674 C CA . MET A 1 88 ? 26.893 -5.730 -35.078 1.00 64.31 88 MET A CA 1
ATOM 675 C C . MET A 1 88 ? 26.206 -5.543 -36.428 1.00 64.31 88 MET A C 1
ATOM 677 O O . MET A 1 88 ? 26.829 -5.800 -37.445 1.00 64.31 88 MET A O 1
ATOM 681 N N . ALA A 1 89 ? 24.987 -5.006 -36.484 1.00 71.44 89 ALA A N 1
ATOM 682 C CA . ALA A 1 89 ? 24.281 -4.821 -37.754 1.00 71.44 89 ALA A CA 1
ATOM 683 C C . ALA A 1 89 ? 25.083 -4.002 -38.790 1.00 71.44 89 ALA A C 1
ATOM 685 O O . ALA A 1 89 ? 25.062 -4.335 -39.975 1.00 71.44 89 ALA A O 1
ATOM 686 N N . ILE A 1 90 ? 25.818 -2.973 -38.350 1.00 74.44 90 ILE A N 1
ATOM 687 C CA . ILE A 1 90 ? 26.622 -2.105 -39.226 1.00 74.44 90 ILE A CA 1
ATOM 688 C C . ILE A 1 90 ? 27.983 -2.731 -39.574 1.00 74.44 90 ILE A C 1
ATOM 690 O O . ILE A 1 90 ? 28.398 -2.672 -40.730 1.00 74.44 90 ILE A O 1
ATOM 694 N N . CYS A 1 91 ? 28.679 -3.354 -38.616 1.00 77.25 91 CYS A N 1
ATOM 695 C CA . CYS A 1 91 ? 30.020 -3.907 -38.847 1.00 77.25 91 CYS A CA 1
ATOM 696 C C . CYS A 1 91 ? 30.016 -5.366 -39.344 1.00 77.25 91 CYS A C 1
ATOM 698 O O . CYS A 1 91 ? 31.032 -5.824 -39.866 1.00 77.25 91 CYS A O 1
ATOM 700 N N . THR A 1 92 ? 28.908 -6.112 -39.241 1.00 77.38 92 THR A N 1
ATOM 701 C CA . THR A 1 92 ? 28.799 -7.511 -39.706 1.00 77.38 92 THR A CA 1
ATOM 702 C C . THR A 1 92 ? 29.137 -7.683 -41.193 1.00 77.38 92 THR A C 1
ATOM 704 O O . THR A 1 92 ? 29.886 -8.610 -41.500 1.00 77.38 92 THR A O 1
ATOM 707 N N . PRO A 1 93 ? 28.690 -6.822 -42.131 1.00 76.56 93 PRO A N 1
ATOM 708 C CA . PRO A 1 93 ? 29.093 -6.929 -43.535 1.00 76.56 93 PRO A CA 1
ATOM 709 C C . PRO A 1 93 ? 30.613 -6.827 -43.740 1.00 76.56 93 PRO A C 1
ATOM 711 O O . PRO A 1 93 ? 31.181 -7.581 -44.530 1.00 76.56 93 PRO A O 1
ATOM 714 N N . ILE A 1 94 ? 31.281 -5.947 -42.985 1.00 76.38 94 ILE A N 1
ATOM 715 C CA . ILE A 1 94 ? 32.742 -5.767 -43.018 1.00 76.38 94 ILE A CA 1
ATOM 716 C C . ILE A 1 94 ? 33.437 -7.011 -42.455 1.00 76.38 94 ILE A C 1
ATOM 718 O O . ILE A 1 94 ? 34.380 -7.518 -43.054 1.00 76.38 94 ILE A O 1
ATOM 722 N N . LEU A 1 95 ? 32.917 -7.554 -41.354 1.00 72.38 95 LEU A N 1
ATOM 723 C CA . LEU A 1 95 ? 33.413 -8.771 -40.709 1.00 72.38 95 LEU A CA 1
ATOM 724 C C . LEU A 1 95 ? 33.324 -9.988 -41.651 1.00 72.38 95 LEU A C 1
ATOM 726 O O . LEU A 1 95 ? 34.277 -10.757 -41.778 1.00 72.38 95 LEU A O 1
ATOM 730 N N . ILE A 1 96 ? 32.212 -10.123 -42.384 1.00 74.75 96 ILE A N 1
ATOM 731 C CA . ILE A 1 96 ? 32.019 -11.176 -43.392 1.00 74.75 96 ILE A CA 1
ATOM 732 C C . ILE A 1 96 ? 33.005 -11.002 -44.561 1.00 74.75 96 ILE A C 1
ATOM 734 O O . ILE A 1 96 ? 33.615 -11.984 -44.990 1.00 74.75 96 ILE A O 1
ATOM 738 N N . ALA A 1 97 ? 33.214 -9.778 -45.054 1.00 75.44 97 ALA A N 1
ATOM 739 C CA . ALA A 1 97 ? 34.161 -9.496 -46.139 1.00 75.44 97 ALA A CA 1
ATOM 740 C C . ALA A 1 97 ? 35.632 -9.740 -45.736 1.00 75.44 97 ALA A C 1
ATOM 742 O O . ALA A 1 97 ? 36.416 -10.297 -46.511 1.00 75.44 97 ALA A O 1
ATOM 743 N N . GLU A 1 98 ? 36.002 -9.380 -44.506 1.00 76.75 98 GLU A N 1
ATOM 744 C CA . GLU A 1 98 ? 37.357 -9.527 -43.967 1.00 76.75 98 GLU A CA 1
ATOM 745 C C . GLU A 1 98 ? 37.696 -10.997 -43.666 1.00 76.75 98 GLU A C 1
ATOM 747 O O . GLU A 1 98 ? 38.806 -11.455 -43.968 1.00 76.75 98 GLU A O 1
ATOM 752 N N . SER A 1 99 ? 36.711 -11.765 -43.174 1.00 72.06 99 SER A N 1
ATOM 753 C CA . SER A 1 99 ? 36.846 -13.205 -42.900 1.00 72.06 99 SER A CA 1
ATOM 754 C C . SER A 1 99 ? 37.183 -14.035 -44.144 1.00 72.06 99 SER A C 1
ATOM 756 O O . SER A 1 99 ? 37.812 -15.083 -44.030 1.00 72.06 99 SER A O 1
ATOM 758 N N . ARG A 1 100 ? 36.811 -13.551 -45.337 1.00 69.62 100 ARG A N 1
ATOM 759 C CA . ARG A 1 100 ? 37.093 -14.215 -46.618 1.00 69.62 100 ARG A CA 1
ATOM 760 C C . ARG A 1 100 ? 38.423 -13.814 -47.252 1.00 69.62 100 ARG A C 1
ATOM 762 O O . ARG A 1 100 ? 38.904 -14.553 -48.103 1.00 69.62 100 ARG A O 1
ATOM 769 N N . SER A 1 101 ? 38.991 -12.668 -46.875 1.00 71.75 101 SER A N 1
ATOM 770 C CA . SER A 1 101 ? 40.069 -12.037 -47.653 1.00 71.75 101 SER A CA 1
ATOM 771 C C . SER A 1 101 ? 41.431 -12.058 -46.954 1.00 71.75 101 SER A C 1
ATOM 773 O O . SER A 1 101 ? 42.432 -12.336 -47.605 1.00 71.75 101 SER A O 1
ATOM 775 N N . TYR A 1 102 ? 41.497 -11.783 -45.642 1.00 59.44 102 TYR A N 1
ATOM 776 C CA . TYR A 1 102 ? 42.788 -11.598 -44.951 1.00 59.44 102 TYR A CA 1
ATOM 777 C C . TYR A 1 102 ? 42.868 -12.189 -43.534 1.00 59.44 102 TYR A C 1
ATOM 779 O O . TYR A 1 102 ? 43.958 -12.235 -42.968 1.00 59.44 102 TYR A O 1
ATOM 787 N N . GLY A 1 103 ? 41.757 -12.656 -42.949 1.00 56.34 103 GLY A N 1
ATOM 788 C CA . GLY A 1 103 ? 41.744 -13.437 -41.700 1.00 56.34 103 GLY A CA 1
ATOM 789 C C . GLY A 1 103 ? 42.234 -12.727 -40.426 1.00 56.34 103 GLY A C 1
ATOM 790 O O . GLY A 1 103 ? 42.312 -13.374 -39.387 1.00 56.34 103 GLY A O 1
ATOM 791 N N . ARG A 1 104 ? 42.573 -11.430 -40.473 1.00 64.81 104 ARG A N 1
ATOM 792 C CA . ARG A 1 104 ? 43.175 -10.703 -39.336 1.00 64.81 104 ARG A CA 1
ATOM 793 C C . ARG A 1 104 ? 42.182 -9.969 -38.431 1.00 64.81 104 ARG A C 1
ATOM 795 O O . ARG A 1 104 ? 42.510 -9.736 -37.280 1.00 64.81 104 ARG A O 1
ATOM 802 N N . GLY A 1 105 ? 40.968 -9.662 -38.892 1.00 59.34 105 GLY A N 1
ATOM 803 C CA . GLY A 1 105 ? 39.903 -9.089 -38.049 1.00 59.34 105 GLY A CA 1
ATOM 804 C C . GLY A 1 105 ? 40.171 -7.675 -37.504 1.00 59.34 105 GLY A C 1
ATOM 805 O O . GLY A 1 105 ? 39.364 -7.148 -36.743 1.00 59.34 105 GLY A O 1
ATOM 806 N N . ASP A 1 106 ? 41.283 -7.040 -37.872 1.00 75.19 106 ASP A N 1
ATOM 807 C CA . ASP A 1 106 ? 41.688 -5.739 -37.338 1.00 75.19 106 ASP A CA 1
ATOM 808 C C . ASP A 1 106 ? 40.743 -4.609 -37.782 1.00 75.19 106 ASP A C 1
ATOM 810 O O . ASP A 1 106 ? 40.525 -3.644 -37.044 1.00 75.19 106 ASP A O 1
ATOM 814 N N . ILE A 1 107 ? 40.162 -4.712 -38.983 1.00 75.75 107 ILE A N 1
ATOM 815 C CA . ILE A 1 107 ? 39.283 -3.681 -39.553 1.00 75.75 107 ILE A CA 1
ATOM 816 C C . ILE A 1 107 ? 37.900 -3.752 -38.903 1.00 75.75 107 ILE A C 1
ATOM 818 O O . ILE A 1 107 ? 37.324 -2.728 -38.534 1.00 75.75 107 ILE A O 1
ATOM 822 N N . SER A 1 108 ? 37.378 -4.960 -38.713 1.00 67.56 108 SER A N 1
ATOM 823 C CA . SER A 1 108 ? 36.101 -5.188 -38.038 1.00 67.56 108 SER A CA 1
ATOM 824 C C . SER A 1 108 ? 36.142 -4.831 -36.551 1.00 67.56 108 SER A C 1
ATOM 826 O O . SER A 1 108 ? 35.184 -4.238 -36.050 1.00 67.56 108 SER A O 1
ATOM 828 N N . VAL A 1 109 ? 37.261 -5.083 -35.861 1.00 70.94 109 VAL A N 1
ATOM 829 C CA . VAL A 1 109 ? 37.462 -4.627 -34.474 1.00 70.94 109 VAL A CA 1
ATOM 830 C C . VAL A 1 109 ? 37.511 -3.097 -34.387 1.00 70.94 109 VAL A C 1
ATOM 832 O O . VAL A 1 109 ? 36.898 -2.528 -33.483 1.00 70.94 109 VAL A O 1
ATOM 835 N N . ARG A 1 110 ? 38.163 -2.410 -35.338 1.00 78.94 110 ARG A N 1
ATOM 836 C CA . ARG A 1 110 ? 38.170 -0.934 -35.396 1.00 78.94 110 ARG A CA 1
ATOM 837 C C . ARG A 1 110 ? 36.791 -0.347 -35.681 1.00 78.94 110 ARG A C 1
ATOM 839 O O . ARG A 1 110 ? 36.377 0.549 -34.959 1.00 78.94 110 ARG A O 1
ATOM 846 N N . CYS A 1 111 ? 36.049 -0.904 -36.642 1.00 75.06 111 CYS A N 1
ATOM 847 C CA . CYS A 1 111 ? 34.662 -0.503 -36.917 1.00 75.06 111 CYS A CA 1
ATOM 848 C C . CYS A 1 111 ? 33.799 -0.580 -35.653 1.00 75.06 111 CYS A C 1
ATOM 850 O O . CYS A 1 111 ? 33.076 0.358 -35.318 1.00 75.06 111 CYS A O 1
ATOM 852 N N . PHE A 1 112 ? 33.912 -1.691 -34.917 1.00 73.50 112 PHE A N 1
ATOM 853 C CA . PHE A 1 112 ? 33.162 -1.871 -33.682 1.00 73.50 112 PHE A CA 1
ATOM 854 C C . PHE A 1 112 ? 33.606 -0.873 -32.607 1.00 73.50 112 PHE A C 1
ATOM 856 O O . PHE A 1 112 ? 32.762 -0.277 -31.944 1.00 73.50 112 PHE A O 1
ATOM 863 N N . GLY A 1 113 ? 34.917 -0.656 -32.460 1.00 72.50 113 GLY A N 1
ATOM 864 C CA . GLY A 1 113 ? 35.490 0.308 -31.521 1.00 72.50 113 GLY A CA 1
ATOM 865 C C . GLY A 1 113 ? 35.039 1.748 -31.776 1.00 72.50 113 GLY A C 1
ATOM 866 O O . GLY A 1 113 ? 34.657 2.431 -30.827 1.00 72.50 113 GLY A O 1
ATOM 867 N N . ASP A 1 114 ? 35.010 2.179 -33.037 1.00 75.38 114 ASP A N 1
ATOM 868 C CA . ASP A 1 114 ? 34.627 3.539 -33.424 1.00 75.38 114 ASP A CA 1
ATOM 869 C C . ASP A 1 114 ? 33.129 3.786 -33.187 1.00 75.38 114 ASP A C 1
ATOM 871 O O . ASP A 1 114 ? 32.774 4.747 -32.503 1.00 75.38 114 ASP A O 1
ATOM 875 N N . ILE A 1 115 ? 32.252 2.866 -33.617 1.00 70.62 115 ILE A N 1
ATOM 876 C CA . ILE A 1 115 ? 30.795 2.961 -33.388 1.00 70.62 115 ILE A CA 1
ATOM 877 C C . ILE A 1 115 ? 30.464 2.953 -31.895 1.00 70.62 115 ILE A C 1
ATOM 879 O O . ILE A 1 115 ? 29.636 3.735 -31.424 1.00 70.62 115 ILE A O 1
ATOM 883 N N . VAL A 1 116 ? 31.119 2.080 -31.128 1.00 65.31 116 VAL A N 1
ATOM 884 C CA . VAL A 1 116 ? 30.984 2.044 -29.669 1.00 65.31 116 VAL A CA 1
ATOM 885 C C . VAL A 1 116 ? 31.440 3.388 -29.091 1.00 65.31 116 VAL A C 1
ATOM 887 O O . VAL A 1 116 ? 30.694 4.012 -28.343 1.00 65.31 116 VAL A O 1
ATOM 890 N N . SER A 1 117 ? 32.604 3.908 -29.480 1.00 67.69 117 SER A N 1
ATOM 891 C CA . SER A 1 117 ? 33.119 5.181 -28.952 1.00 67.69 117 SER A CA 1
ATOM 892 C C . SER A 1 117 ? 32.241 6.403 -29.262 1.00 67.69 117 SER A C 1
ATOM 894 O O . SER A 1 117 ? 32.226 7.357 -28.485 1.00 67.69 117 SER A O 1
ATOM 896 N N . GLU A 1 118 ? 31.487 6.370 -30.362 1.00 68.44 118 GLU A N 1
ATOM 897 C CA . GLU A 1 118 ? 30.582 7.444 -30.776 1.00 68.44 118 GLU A CA 1
ATOM 898 C C . GLU A 1 118 ? 29.209 7.345 -30.086 1.00 68.44 118 GLU A C 1
ATOM 900 O O . GLU A 1 118 ? 28.610 8.359 -29.720 1.00 68.44 118 GLU A O 1
ATOM 905 N N . LEU A 1 119 ? 28.737 6.121 -29.819 1.00 63.00 119 LEU A N 1
ATOM 906 C CA . LEU A 1 119 ? 27.496 5.855 -29.082 1.00 63.00 119 LEU A CA 1
ATOM 907 C C . LEU A 1 119 ? 27.647 6.009 -27.559 1.00 63.00 119 LEU A C 1
ATOM 909 O O . LEU A 1 119 ? 26.667 6.327 -26.876 1.00 63.00 119 LEU A O 1
ATOM 913 N N . PHE A 1 120 ? 28.850 5.807 -27.012 1.00 64.56 120 PHE A N 1
ATOM 914 C CA . PHE A 1 120 ? 29.148 6.024 -25.594 1.00 64.56 120 PHE A CA 1
ATOM 915 C C . PHE A 1 120 ? 29.859 7.368 -25.398 1.00 64.56 120 PHE A C 1
ATOM 917 O O . PHE A 1 120 ? 31.073 7.457 -25.586 1.00 64.56 120 PHE A O 1
ATOM 924 N N . PRO A 1 121 ? 29.151 8.433 -24.976 1.00 56.22 121 PRO A N 1
ATOM 925 C CA . PRO A 1 121 ? 29.793 9.714 -24.726 1.00 56.22 121 PRO A CA 1
ATOM 926 C C . PRO A 1 121 ? 30.891 9.567 -23.664 1.00 56.22 121 PRO A C 1
ATOM 928 O O . PRO A 1 121 ? 30.717 8.875 -22.658 1.00 56.22 121 PRO A O 1
ATOM 931 N N . LYS A 1 122 ? 32.021 10.252 -23.893 1.00 56.31 122 LYS A N 1
ATOM 932 C CA . LYS A 1 122 ? 33.204 10.263 -23.017 1.00 56.31 122 LYS A CA 1
ATOM 933 C C . LYS A 1 122 ? 32.825 10.390 -21.529 1.00 56.31 122 LYS A C 1
ATOM 935 O O . LYS A 1 122 ? 31.887 11.132 -21.204 1.00 56.31 122 LYS A O 1
ATOM 940 N N . PRO A 1 123 ? 33.574 9.742 -20.612 1.00 48.81 123 PRO A N 1
ATOM 941 C CA . PRO A 1 123 ? 33.318 9.789 -19.173 1.00 48.81 123 PRO A CA 1
ATOM 942 C C . PRO A 1 123 ? 33.367 11.242 -18.672 1.00 48.81 123 PRO A C 1
ATOM 944 O O . PRO A 1 123 ? 34.429 11.816 -18.470 1.00 48.81 123 PRO A O 1
ATOM 947 N N . GLY A 1 124 ? 32.194 11.861 -18.531 1.00 50.94 124 GLY A N 1
ATOM 948 C CA . GLY A 1 124 ? 32.048 13.292 -18.244 1.00 50.94 124 GLY A CA 1
ATOM 949 C C . GLY A 1 124 ? 30.688 13.836 -18.680 1.00 50.94 124 GLY A C 1
ATOM 950 O O . GLY A 1 124 ? 30.035 14.541 -17.914 1.00 50.94 124 GLY A O 1
ATOM 951 N N . ASN A 1 125 ? 30.181 13.387 -19.832 1.00 50.16 125 ASN A N 1
ATOM 952 C CA . ASN A 1 125 ? 28.808 13.644 -20.272 1.00 50.16 125 ASN A CA 1
ATOM 953 C C . ASN A 1 125 ? 27.864 12.592 -19.676 1.00 50.16 125 ASN A C 1
ATOM 955 O O . ASN A 1 125 ? 27.351 11.711 -20.364 1.00 50.16 125 ASN A O 1
ATOM 959 N N . ARG A 1 126 ? 27.641 12.657 -18.356 1.00 54.34 126 ARG A N 1
ATOM 960 C CA . ARG A 1 126 ? 26.608 11.848 -17.691 1.00 54.34 126 ARG A CA 1
ATOM 961 C C . ARG A 1 126 ? 25.237 12.350 -18.137 1.00 54.34 126 ARG A C 1
ATOM 963 O O . ARG A 1 126 ? 24.622 13.179 -17.467 1.00 54.34 126 ARG A O 1
ATOM 970 N N . PHE A 1 127 ? 24.764 11.859 -19.278 1.00 54.00 127 PHE A N 1
ATOM 971 C CA . PHE A 1 127 ? 23.367 11.984 -19.669 1.00 54.00 127 PHE A CA 1
ATOM 972 C C . PHE A 1 127 ? 22.520 11.558 -18.461 1.00 54.00 127 PHE A C 1
ATOM 974 O O . PHE A 1 127 ? 22.651 10.441 -17.964 1.00 54.00 127 PHE A O 1
ATOM 981 N N . ASN A 1 128 ? 21.676 12.454 -17.938 1.00 58.12 128 ASN A N 1
ATOM 982 C CA . ASN A 1 128 ? 20.816 12.210 -16.768 1.00 58.12 128 ASN A CA 1
ATOM 983 C C . ASN A 1 128 ? 19.677 11.209 -17.078 1.00 58.12 128 ASN A C 1
ATOM 985 O O . ASN A 1 128 ? 18.616 11.267 -16.451 1.00 58.12 128 ASN A O 1
ATOM 989 N N . PHE A 1 129 ? 19.888 10.293 -18.027 1.00 56.69 129 PHE A N 1
ATOM 990 C CA . PHE A 1 129 ? 18.937 9.273 -18.449 1.00 56.69 129 PHE A CA 1
ATOM 991 C C . PHE A 1 129 ? 18.438 8.472 -17.244 1.00 56.69 129 PHE A C 1
ATOM 993 O O . PHE A 1 129 ? 17.234 8.325 -17.084 1.00 56.69 129 PHE A O 1
ATOM 1000 N N . SER A 1 130 ? 19.321 8.168 -16.289 1.00 56.88 130 SER A N 1
ATOM 1001 C CA . SER A 1 130 ? 18.968 7.471 -15.045 1.00 56.88 130 SER A CA 1
ATOM 1002 C C . SER A 1 130 ? 17.972 8.231 -14.192 1.00 56.88 130 SER A C 1
ATOM 1004 O O . SER A 1 130 ? 16.990 7.674 -13.702 1.00 56.88 130 SER A O 1
ATOM 1006 N N . LYS A 1 131 ? 18.136 9.551 -14.070 1.00 64.19 131 LYS A N 1
ATOM 1007 C CA . LYS A 1 131 ? 17.187 10.385 -13.322 1.00 64.19 131 LYS A CA 1
ATOM 1008 C C . LYS A 1 131 ? 15.857 10.512 -14.058 1.00 64.19 131 LYS A C 1
ATOM 1010 O O . LYS A 1 131 ? 14.811 10.527 -13.407 1.00 64.19 131 LYS A O 1
ATOM 1015 N N . GLU A 1 132 ? 15.873 10.613 -15.384 1.00 66.38 132 GLU A N 1
ATOM 1016 C CA . GLU A 1 132 ? 14.647 10.676 -16.182 1.00 66.38 132 GLU A CA 1
ATOM 1017 C C . GLU A 1 132 ? 13.896 9.351 -16.205 1.00 66.38 132 GLU A C 1
ATOM 1019 O O . GLU A 1 132 ? 12.690 9.335 -15.968 1.00 66.38 132 GLU A O 1
ATOM 1024 N N . PHE A 1 133 ? 14.591 8.240 -16.419 1.00 65.44 133 PHE A N 1
ATOM 1025 C CA . PHE A 1 133 ? 14.031 6.899 -16.397 1.00 65.44 133 PHE A CA 1
ATOM 1026 C C . PHE A 1 133 ? 13.520 6.553 -15.002 1.00 65.44 133 PHE A C 1
ATOM 1028 O O . PHE A 1 133 ? 12.405 6.054 -14.858 1.00 65.44 133 PHE A O 1
ATOM 1035 N N . TYR A 1 134 ? 14.248 6.919 -13.944 1.00 69.50 134 TYR A N 1
ATOM 1036 C CA . TYR A 1 134 ? 13.758 6.806 -12.573 1.00 69.50 134 TYR A CA 1
ATOM 1037 C C . TYR A 1 134 ? 12.463 7.608 -12.373 1.00 69.50 134 TYR A C 1
ATOM 1039 O O . TYR A 1 134 ? 11.505 7.100 -11.788 1.00 69.50 134 TYR A O 1
ATOM 1047 N N . LYS A 1 135 ? 12.370 8.842 -12.884 1.00 71.94 135 LYS A N 1
ATOM 1048 C CA . LYS A 1 135 ? 11.126 9.633 -12.821 1.00 71.94 135 LYS A CA 1
ATOM 1049 C C . LYS A 1 135 ? 9.992 8.995 -13.636 1.00 71.94 135 LYS A C 1
ATOM 1051 O O . LYS A 1 135 ? 8.883 8.884 -13.116 1.00 71.94 135 LYS A O 1
ATOM 1056 N N . LYS A 1 136 ? 10.264 8.540 -14.863 1.00 70.88 136 LYS A N 1
ATOM 1057 C CA . LYS A 1 136 ? 9.282 7.933 -15.780 1.00 70.88 136 LYS A CA 1
ATOM 1058 C C . LYS A 1 136 ? 8.792 6.563 -15.298 1.00 70.88 136 LYS A C 1
ATOM 1060 O O . LYS A 1 136 ? 7.610 6.274 -15.420 1.00 70.88 136 LYS A O 1
ATOM 1065 N N . SER A 1 137 ? 9.641 5.764 -14.654 1.00 74.38 137 SER A N 1
ATOM 1066 C CA . SER A 1 137 ? 9.303 4.448 -14.078 1.00 74.38 137 SER A CA 1
ATOM 1067 C C . SER A 1 137 ? 8.602 4.523 -12.716 1.00 74.38 137 SER A C 1
ATOM 1069 O O . SER A 1 137 ? 8.298 3.496 -12.108 1.00 74.38 137 SER A O 1
ATOM 1071 N N . LYS A 1 138 ? 8.326 5.727 -12.192 1.00 73.56 138 LYS A N 1
ATOM 1072 C CA . LYS A 1 138 ? 7.709 5.898 -10.868 1.00 73.56 138 LYS A CA 1
ATOM 1073 C C . LYS A 1 138 ? 6.371 5.164 -10.732 1.00 73.56 138 LYS A C 1
ATOM 1075 O O . LYS A 1 138 ? 6.094 4.663 -9.651 1.00 73.56 138 LYS A O 1
ATOM 1080 N N . TRP A 1 139 ? 5.565 5.083 -11.790 1.00 71.88 139 TRP A N 1
ATOM 1081 C CA . TRP A 1 139 ? 4.272 4.389 -11.760 1.00 71.88 139 TRP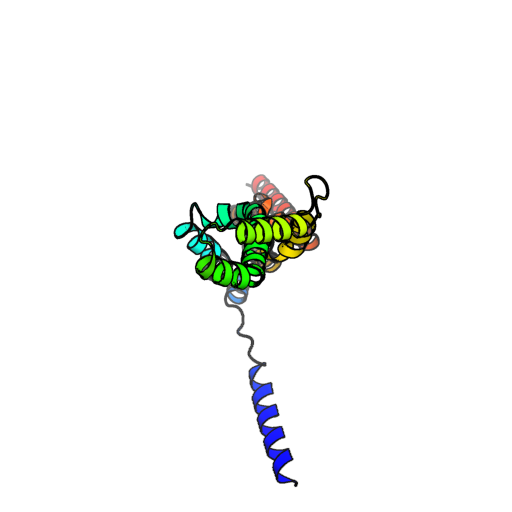 A CA 1
ATOM 1082 C C . TRP A 1 139 ? 4.412 2.863 -11.640 1.00 71.88 139 TRP A C 1
ATOM 1084 O O . TRP A 1 139 ? 3.561 2.235 -11.020 1.00 71.88 139 TRP A O 1
ATOM 1094 N N . MET A 1 140 ? 5.499 2.282 -12.164 1.00 70.19 140 MET A N 1
ATOM 1095 C CA . MET A 1 140 ? 5.816 0.859 -11.980 1.00 70.19 140 MET A CA 1
ATOM 1096 C C . MET A 1 140 ? 6.303 0.593 -10.553 1.00 70.19 140 MET A C 1
ATOM 1098 O O . MET A 1 140 ? 5.906 -0.380 -9.924 1.00 70.19 140 MET A O 1
ATOM 1102 N N . ARG A 1 141 ? 7.147 1.488 -10.022 1.00 76.94 141 ARG A N 1
ATOM 1103 C CA . ARG A 1 141 ? 7.739 1.355 -8.677 1.00 76.94 141 ARG A CA 1
ATOM 1104 C C . ARG A 1 141 ? 6.755 1.685 -7.553 1.00 76.94 141 ARG A C 1
ATOM 1106 O O . ARG A 1 141 ? 6.898 1.191 -6.441 1.00 76.94 141 ARG A O 1
ATOM 1113 N N . CYS A 1 142 ? 5.784 2.546 -7.838 1.00 80.44 142 CYS A N 1
ATOM 1114 C CA . CYS A 1 142 ? 4.709 2.943 -6.943 1.00 80.44 142 CYS A CA 1
ATOM 1115 C C . CYS A 1 142 ? 3.377 2.879 -7.696 1.00 80.44 142 CYS A C 1
ATOM 1117 O O . CYS A 1 142 ? 2.896 3.918 -8.169 1.00 80.44 142 CYS A O 1
ATOM 1119 N N . PRO A 1 143 ? 2.763 1.687 -7.800 1.00 81.50 143 PRO A N 1
ATOM 1120 C CA . PRO A 1 143 ? 1.395 1.592 -8.282 1.00 81.50 143 PRO A CA 1
ATOM 1121 C C . PRO A 1 143 ? 0.468 2.400 -7.366 1.00 81.50 143 PRO A C 1
ATOM 1123 O O . PRO A 1 143 ? 0.777 2.660 -6.200 1.00 81.50 143 PRO A O 1
ATOM 1126 N N . ASN A 1 144 ? -0.681 2.823 -7.889 1.00 84.00 144 ASN A N 1
ATOM 1127 C CA . ASN A 1 144 ? -1.662 3.568 -7.107 1.00 84.00 144 ASN A CA 1
ATOM 1128 C C . ASN A 1 144 ? -2.225 2.688 -5.977 1.00 84.00 144 ASN A C 1
ATOM 1130 O O . ASN A 1 144 ? -3.116 1.875 -6.210 1.00 84.00 144 ASN A O 1
ATOM 1134 N N . LEU A 1 145 ? -1.729 2.881 -4.751 1.00 88.44 145 LEU A N 1
ATOM 1135 C CA . LEU A 1 145 ? -2.145 2.108 -3.575 1.00 88.44 145 LEU A CA 1
ATOM 1136 C C . LEU A 1 145 ? -3.388 2.677 -2.867 1.00 88.44 145 LEU A C 1
ATOM 1138 O O . LEU A 1 145 ? -3.838 2.099 -1.879 1.00 88.44 145 LEU A O 1
ATOM 1142 N N . ASN A 1 146 ? -3.978 3.776 -3.358 1.00 91.38 146 ASN A N 1
ATOM 1143 C CA . ASN A 1 146 ? -5.172 4.368 -2.739 1.00 91.38 146 ASN A CA 1
ATOM 1144 C C . ASN A 1 146 ? -6.366 3.391 -2.629 1.00 91.38 146 ASN A C 1
ATOM 1146 O O . ASN A 1 146 ? -7.080 3.453 -1.632 1.00 91.38 146 ASN A O 1
ATOM 1150 N N . PRO A 1 147 ? -6.651 2.500 -3.603 1.00 87.62 147 PRO A N 1
ATOM 1151 C CA . PRO A 1 147 ? -7.748 1.540 -3.459 1.00 87.62 147 PRO A CA 1
ATOM 1152 C C . PRO A 1 147 ? -7.527 0.564 -2.299 1.00 87.62 147 PRO A C 1
ATOM 1154 O O . PRO A 1 147 ? -8.464 0.254 -1.568 1.00 87.62 147 PRO A O 1
ATOM 1157 N N . ILE A 1 148 ? -6.280 0.128 -2.096 1.00 85.75 148 ILE A N 1
ATOM 1158 C CA . ILE A 1 148 ? -5.910 -0.786 -1.011 1.00 85.75 148 ILE A CA 1
ATOM 1159 C C . ILE A 1 148 ? -6.045 -0.073 0.333 1.00 85.75 148 ILE A C 1
ATOM 1161 O O . ILE A 1 148 ? -6.690 -0.597 1.238 1.00 85.75 148 ILE A O 1
ATOM 1165 N N . SER A 1 149 ? -5.514 1.149 0.456 1.00 91.06 149 SER A N 1
ATOM 1166 C CA . SER A 1 149 ? -5.637 1.913 1.701 1.00 91.06 149 SER A CA 1
ATOM 1167 C C . SER A 1 149 ? -7.094 2.198 2.060 1.00 91.06 149 SER A C 1
ATOM 1169 O O . SER A 1 149 ? -7.461 2.073 3.224 1.00 91.06 149 SER A O 1
ATOM 1171 N N . LYS A 1 150 ? -7.943 2.511 1.070 1.00 92.56 150 LYS A N 1
ATOM 1172 C CA . LYS A 1 150 ? -9.383 2.703 1.282 1.00 92.56 150 LYS A CA 1
ATOM 1173 C C . LYS A 1 150 ? -10.042 1.444 1.833 1.00 92.56 150 LYS A C 1
ATOM 1175 O O . LYS A 1 150 ? -10.792 1.551 2.794 1.00 92.56 150 LYS A O 1
ATOM 1180 N N . ARG A 1 151 ? -9.734 0.265 1.278 1.00 88.00 151 ARG A N 1
ATOM 1181 C CA . ARG A 1 151 ? -10.261 -1.017 1.776 1.00 88.00 151 ARG A CA 1
ATOM 1182 C C . ARG A 1 151 ? -9.819 -1.288 3.214 1.00 88.00 151 ARG A C 1
ATOM 1184 O O . ARG A 1 151 ? -10.670 -1.545 4.056 1.00 88.00 151 ARG A O 1
ATOM 1191 N N . VAL A 1 152 ? -8.530 -1.132 3.525 1.00 90.38 152 VAL A N 1
ATOM 1192 C CA . VAL A 1 152 ? -8.016 -1.309 4.898 1.00 90.38 152 VAL A CA 1
ATOM 1193 C C . VAL A 1 152 ? -8.683 -0.336 5.873 1.00 90.38 152 VAL A C 1
ATOM 1195 O O . VAL A 1 152 ? -9.104 -0.739 6.954 1.00 90.38 152 VAL A O 1
ATOM 1198 N N . ARG A 1 153 ? -8.864 0.930 5.482 1.00 94.81 153 ARG A N 1
ATOM 1199 C CA . ARG A 1 153 ? -9.606 1.912 6.286 1.00 94.81 153 ARG A CA 1
ATOM 1200 C C . ARG A 1 153 ? -11.074 1.543 6.464 1.00 94.81 153 ARG A C 1
ATOM 1202 O O . ARG A 1 153 ? -11.615 1.768 7.538 1.00 94.81 153 ARG A O 1
ATOM 1209 N N . SER A 1 154 ? -11.728 0.973 5.452 1.00 93.25 154 SER A N 1
ATOM 1210 C CA . SER A 1 154 ? -13.104 0.481 5.579 1.00 93.25 154 SER A CA 1
ATOM 1211 C C . SER A 1 154 ? -13.209 -0.661 6.592 1.00 93.25 154 SER A C 1
ATOM 1213 O O . SER A 1 154 ? -14.113 -0.636 7.421 1.00 93.25 154 SER A O 1
ATOM 1215 N N . VAL A 1 155 ? -12.259 -1.603 6.590 1.00 90.62 155 VAL A N 1
ATOM 1216 C CA . VAL A 1 155 ? -12.186 -2.675 7.601 1.00 90.62 155 VAL A CA 1
ATOM 1217 C C . VAL A 1 155 ? -11.921 -2.095 8.992 1.00 90.62 155 VAL A C 1
ATOM 1219 O O . VAL A 1 155 ? -12.627 -2.423 9.942 1.00 90.62 155 VAL A O 1
ATOM 1222 N N . ALA A 1 156 ? -10.959 -1.178 9.120 1.00 93.75 156 ALA A N 1
ATOM 1223 C CA . ALA A 1 156 ? -10.675 -0.509 10.389 1.00 93.75 156 ALA A CA 1
ATOM 1224 C C . ALA A 1 156 ? -11.889 0.278 10.909 1.00 93.75 156 ALA A C 1
ATOM 1226 O O . ALA A 1 156 ? -12.197 0.226 12.095 1.00 93.75 156 ALA A O 1
ATOM 1227 N N . SER A 1 157 ? -12.623 0.956 10.024 1.00 96.19 157 SER A N 1
ATOM 1228 C CA . SER A 1 157 ? -13.862 1.653 10.373 1.00 96.19 157 SER A CA 1
ATOM 1229 C C . SER A 1 157 ? -14.956 0.684 10.827 1.00 96.19 157 SER A C 1
ATOM 1231 O O . SER A 1 157 ? -15.633 0.981 11.805 1.00 96.19 157 SER A O 1
ATOM 123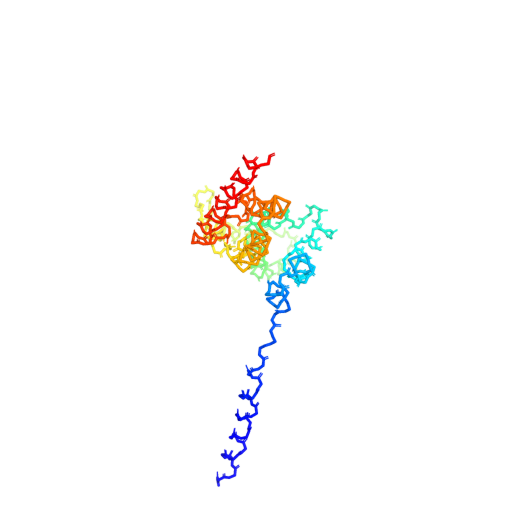3 N N . CYS A 1 158 ? -15.099 -0.474 10.173 1.00 93.88 158 CYS A N 1
ATOM 1234 C CA . CYS A 1 158 ? -16.021 -1.539 10.583 1.00 93.88 158 CYS A CA 1
ATOM 1235 C C . CYS A 1 158 ? -15.735 -1.991 12.024 1.00 93.88 158 CYS A C 1
ATOM 1237 O O . CYS A 1 158 ? -16.626 -1.972 12.869 1.00 93.88 158 CYS A O 1
ATOM 1239 N N . PHE A 1 159 ? -14.469 -2.285 12.343 1.00 94.94 159 PHE A N 1
ATOM 1240 C CA . PHE A 1 159 ? -14.061 -2.627 13.708 1.00 94.94 159 PHE A CA 1
ATOM 1241 C C . PHE A 1 159 ? -14.277 -1.475 14.695 1.00 94.94 159 PHE A C 1
ATOM 1243 O O . PHE A 1 159 ? -14.823 -1.679 15.775 1.00 94.94 159 PHE A O 1
ATOM 1250 N N . SER A 1 160 ? -13.906 -0.251 14.320 1.00 96.81 160 SER A N 1
ATOM 1251 C CA . SER A 1 160 ? -14.036 0.915 15.195 1.00 96.81 160 SER A CA 1
ATOM 1252 C C . SER A 1 160 ? -15.488 1.223 15.567 1.00 96.81 160 SER A C 1
ATOM 1254 O O . SER A 1 160 ? -15.730 1.658 16.690 1.00 96.81 160 SER A O 1
ATOM 1256 N N . LYS A 1 161 ? -16.451 0.971 14.670 1.00 96.50 161 LYS A N 1
ATOM 1257 C CA . LYS A 1 161 ? -17.885 1.169 14.939 1.00 96.50 161 LYS A CA 1
ATOM 1258 C C . LYS A 1 161 ? -18.438 0.253 16.030 1.00 96.50 161 LYS A C 1
ATOM 1260 O O . LYS A 1 161 ? -19.394 0.645 16.687 1.00 96.50 161 LYS A O 1
ATOM 1265 N N . ARG A 1 162 ? -17.853 -0.934 16.235 1.00 94.69 162 ARG A N 1
ATOM 1266 C CA . ARG A 1 162 ? -18.291 -1.866 17.289 1.00 94.69 162 ARG A CA 1
ATOM 1267 C C . ARG A 1 162 ? -17.990 -1.334 18.698 1.00 94.69 162 ARG A C 1
ATOM 1269 O O . ARG A 1 162 ? -18.726 -1.629 19.631 1.00 94.69 162 ARG A O 1
ATOM 1276 N N . GLY A 1 163 ? -16.966 -0.487 18.839 1.00 92.69 163 GLY A N 1
ATOM 1277 C CA . GLY A 1 163 ? -16.742 0.351 20.023 1.00 92.69 163 GLY A CA 1
ATOM 1278 C C . GLY A 1 163 ? -16.208 -0.351 21.279 1.00 92.69 163 GLY A C 1
ATOM 1279 O O . GLY A 1 163 ? -15.923 0.328 22.265 1.00 92.69 163 GLY A O 1
ATOM 1280 N N . ASP A 1 164 ? -16.048 -1.673 21.274 1.00 95.88 164 ASP A N 1
ATOM 1281 C CA . ASP A 1 164 ? -15.345 -2.410 22.326 1.00 95.88 164 ASP A CA 1
ATOM 1282 C C . ASP A 1 164 ? -13.817 -2.305 22.178 1.00 95.88 164 ASP A C 1
ATOM 1284 O O . ASP A 1 164 ? -13.279 -2.125 21.082 1.00 95.88 164 ASP A O 1
ATOM 1288 N N . ILE A 1 165 ? -13.102 -2.444 23.301 1.00 96.88 165 ILE A N 1
ATOM 1289 C CA . ILE A 1 165 ? -11.636 -2.309 23.372 1.00 96.88 165 ILE A CA 1
ATOM 1290 C C . ILE A 1 165 ? -10.936 -3.275 22.406 1.00 96.88 165 ILE A C 1
ATOM 1292 O O . ILE A 1 165 ? -9.960 -2.902 21.755 1.00 96.88 165 ILE A O 1
ATOM 1296 N N . VAL A 1 166 ? -11.435 -4.509 22.277 1.00 96.50 166 VAL A N 1
ATOM 1297 C CA . VAL A 1 166 ? -10.828 -5.535 21.417 1.00 96.50 166 VAL A CA 1
ATOM 1298 C C . VAL A 1 166 ? -10.906 -5.120 19.947 1.00 96.50 166 VAL A C 1
ATOM 1300 O O . VAL A 1 166 ? -9.902 -5.172 19.233 1.00 96.50 166 VAL A O 1
ATOM 1303 N N . ASN A 1 167 ? -12.069 -4.667 19.484 1.00 95.81 167 ASN A N 1
ATOM 1304 C CA . ASN A 1 167 ? -12.246 -4.220 18.109 1.00 95.81 167 ASN A CA 1
ATOM 1305 C C . ASN A 1 167 ? -11.544 -2.881 17.836 1.00 95.81 167 ASN A C 1
ATOM 1307 O O . ASN A 1 167 ? -10.973 -2.715 16.758 1.00 95.81 167 ASN A O 1
ATOM 1311 N N . LEU A 1 168 ? -11.467 -1.966 18.805 1.00 97.06 168 LEU A N 1
ATOM 1312 C CA . LEU A 1 168 ? -10.655 -0.750 18.675 1.00 97.06 168 LEU A CA 1
ATOM 1313 C C . LEU A 1 168 ? -9.161 -1.075 18.509 1.00 97.06 168 LEU A C 1
ATOM 1315 O O . LEU A 1 168 ? -8.526 -0.530 17.605 1.00 97.06 168 LEU A O 1
ATOM 1319 N N . LYS A 1 169 ? -8.619 -2.039 19.268 1.00 95.62 169 LYS A N 1
ATOM 1320 C CA . LYS A 1 169 ? -7.236 -2.529 19.092 1.00 95.62 169 LYS A CA 1
ATOM 1321 C C . LYS A 1 169 ? -7.013 -3.141 17.707 1.00 95.62 169 LYS A C 1
ATOM 1323 O O . LYS A 1 169 ? -6.008 -2.847 17.058 1.00 95.62 169 LYS A O 1
ATOM 1328 N N . LYS A 1 170 ? -7.969 -3.927 17.194 1.00 92.94 170 LYS A N 1
ATOM 1329 C CA . LYS A 1 170 ? -7.913 -4.449 15.813 1.00 92.94 170 LYS A CA 1
ATOM 1330 C C . LYS A 1 170 ? -7.920 -3.320 14.778 1.00 92.94 170 LYS A C 1
ATOM 1332 O O . LYS A 1 170 ? -7.113 -3.345 13.849 1.00 92.94 170 LYS A O 1
ATOM 1337 N N . ALA A 1 171 ? -8.798 -2.326 14.925 1.00 95.31 171 ALA A N 1
ATOM 1338 C CA . ALA A 1 171 ? -8.856 -1.168 14.032 1.00 95.31 171 ALA A CA 1
ATOM 1339 C C . ALA A 1 171 ? -7.525 -0.399 14.017 1.00 95.31 171 ALA A C 1
ATOM 1341 O O . ALA A 1 171 ? -7.011 -0.062 12.946 1.00 95.31 171 ALA A O 1
ATOM 1342 N N . GLU A 1 172 ? -6.938 -0.182 15.195 1.00 96.25 172 GLU A N 1
ATOM 1343 C CA . GLU A 1 172 ? -5.650 0.487 15.350 1.00 96.25 172 GLU A CA 1
ATOM 1344 C C . GLU A 1 172 ? -4.530 -0.304 14.664 1.00 96.25 172 GLU A C 1
ATOM 1346 O O . GLU A 1 172 ? -3.765 0.256 13.878 1.00 96.25 172 GLU A O 1
ATOM 1351 N N . GLN A 1 173 ? -4.467 -1.620 14.888 1.00 92.81 173 GLN A N 1
ATOM 1352 C CA . GLN A 1 173 ? -3.478 -2.506 14.276 1.00 92.81 173 GLN A CA 1
ATOM 1353 C C . GLN A 1 173 ? -3.537 -2.455 12.741 1.00 92.81 173 GLN A C 1
ATOM 1355 O O . GLN A 1 173 ? -2.496 -2.358 12.083 1.00 92.81 173 GLN A O 1
ATOM 1360 N N . GLN A 1 174 ? -4.741 -2.458 12.161 1.00 90.62 174 GLN A N 1
ATOM 1361 C CA . GLN A 1 174 ? -4.930 -2.353 10.710 1.00 90.62 174 GLN A CA 1
ATOM 1362 C C . GLN A 1 174 ? -4.395 -1.022 10.165 1.00 90.62 174 GLN A C 1
ATOM 1364 O O . GLN A 1 174 ? -3.651 -1.008 9.181 1.00 90.62 174 GLN A O 1
ATOM 1369 N N . LEU A 1 175 ? -4.697 0.099 10.823 1.00 93.38 175 LEU A N 1
ATOM 1370 C CA . LEU A 1 175 ? -4.214 1.419 10.406 1.00 93.38 175 LEU A CA 1
ATOM 1371 C C . LEU A 1 175 ? -2.700 1.582 10.622 1.00 93.38 175 LEU A C 1
ATOM 1373 O O . LEU A 1 175 ? -2.001 2.099 9.744 1.00 93.38 175 LEU A O 1
ATOM 1377 N N . ASN A 1 176 ? -2.161 1.074 11.731 1.00 90.88 176 ASN A N 1
ATOM 1378 C CA . ASN A 1 176 ? -0.725 1.061 12.012 1.00 90.88 176 ASN A CA 1
ATOM 1379 C C . ASN A 1 176 ? 0.051 0.226 10.984 1.00 90.88 176 ASN A C 1
ATOM 1381 O O . ASN A 1 176 ? 1.164 0.604 10.608 1.00 90.88 176 ASN A O 1
ATOM 1385 N N . SER A 1 177 ? -0.530 -0.856 10.456 1.00 87.06 177 SER A N 1
ATOM 1386 C CA . SER A 1 177 ? 0.096 -1.661 9.395 1.00 87.06 177 SER A CA 1
ATOM 1387 C C . SER A 1 177 ? 0.354 -0.863 8.105 1.00 87.06 177 SER A C 1
ATOM 1389 O O . SER A 1 177 ? 1.342 -1.113 7.407 1.00 87.06 177 SER A O 1
ATOM 1391 N N . LEU A 1 178 ? -0.483 0.145 7.817 1.00 86.31 178 LEU A N 1
ATOM 1392 C CA . LEU A 1 178 ? -0.287 1.065 6.695 1.00 86.31 178 LEU A CA 1
ATOM 1393 C C . LEU A 1 178 ? 0.798 2.097 7.003 1.00 86.31 178 LEU A C 1
ATOM 1395 O O . LEU A 1 178 ? 1.667 2.346 6.171 1.00 86.31 178 LEU A O 1
ATOM 1399 N N . VAL A 1 179 ? 0.748 2.707 8.192 1.00 89.38 179 VAL A N 1
ATOM 1400 C CA . VAL A 1 179 ? 1.624 3.832 8.562 1.00 89.38 179 VAL A CA 1
ATOM 1401 C C . VAL A 1 179 ? 3.062 3.382 8.829 1.00 89.38 179 VAL A C 1
ATOM 1403 O O . VAL A 1 179 ? 3.996 4.061 8.401 1.00 89.38 179 VAL A O 1
ATOM 1406 N N . SER A 1 180 ? 3.243 2.234 9.486 1.00 80.75 180 SER A N 1
ATOM 1407 C CA . SER A 1 180 ? 4.560 1.663 9.816 1.00 80.75 180 SER A CA 1
ATOM 1408 C C . SER A 1 180 ? 5.384 1.319 8.572 1.00 80.75 180 SER A C 1
ATOM 1410 O O . SER A 1 180 ? 6.611 1.416 8.575 1.00 80.75 180 SER A O 1
ATOM 1412 N N . LYS A 1 181 ? 4.725 0.988 7.457 1.00 85.69 181 LYS A N 1
ATOM 1413 C CA . LYS A 1 181 ? 5.385 0.654 6.193 1.00 85.69 181 LYS A CA 1
ATOM 1414 C C . LYS A 1 181 ? 5.630 1.911 5.357 1.00 85.69 181 LYS A C 1
ATOM 1416 O O . LYS A 1 181 ? 4.896 2.210 4.413 1.00 85.69 181 LYS A O 1
ATOM 1421 N N . GLN A 1 182 ? 6.724 2.624 5.648 1.00 85.44 182 GLN A N 1
ATOM 1422 C CA . GLN A 1 182 ? 7.095 3.871 4.952 1.00 85.44 182 GLN A CA 1
ATOM 1423 C C . GLN A 1 182 ? 7.136 3.718 3.417 1.00 85.44 182 GLN A C 1
ATOM 1425 O O . GLN A 1 182 ? 6.771 4.646 2.693 1.00 85.44 182 GLN A O 1
ATOM 1430 N N . ALA A 1 183 ? 7.546 2.548 2.913 1.00 77.44 183 ALA A N 1
ATOM 1431 C CA . ALA A 1 183 ? 7.558 2.234 1.484 1.00 77.44 183 ALA A CA 1
ATOM 1432 C C . ALA A 1 183 ? 6.154 2.287 0.851 1.00 77.44 183 ALA A C 1
AT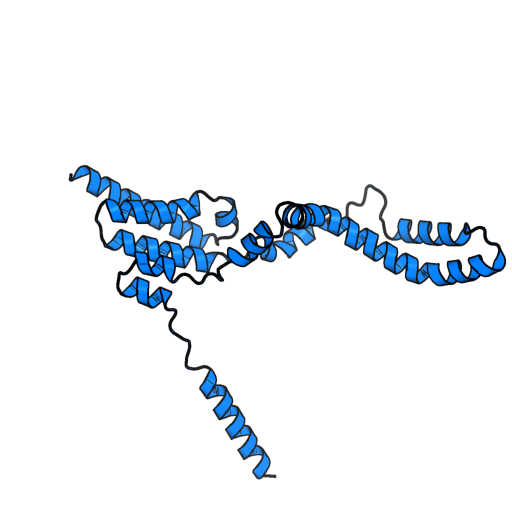OM 1434 O O . ALA A 1 183 ? 5.991 2.906 -0.197 1.00 77.44 183 ALA A O 1
ATOM 1435 N N . LEU A 1 184 ? 5.131 1.737 1.517 1.00 81.00 184 LEU A N 1
ATOM 1436 C CA . LEU A 1 184 ? 3.745 1.784 1.036 1.00 81.00 184 LEU A CA 1
ATOM 1437 C C . LEU A 1 184 ? 3.209 3.217 1.064 1.00 81.00 184 LEU A C 1
ATOM 1439 O O . LEU A 1 184 ? 2.653 3.702 0.080 1.00 81.00 184 LEU A O 1
ATOM 1443 N N . MET A 1 185 ? 3.461 3.944 2.155 1.00 89.81 185 MET A N 1
ATOM 1444 C CA . MET A 1 185 ? 2.999 5.328 2.316 1.00 89.81 185 MET A CA 1
ATOM 1445 C C . MET A 1 185 ? 3.584 6.291 1.273 1.00 89.81 185 MET A C 1
ATOM 1447 O O . MET A 1 185 ? 2.958 7.305 0.961 1.00 89.81 185 MET A O 1
ATOM 1451 N N . LYS A 1 186 ? 4.751 5.989 0.688 1.00 89.81 186 LYS A N 1
ATOM 1452 C CA . LYS A 1 186 ? 5.313 6.769 -0.431 1.00 89.81 186 LYS A CA 1
ATOM 1453 C C . LYS A 1 186 ? 4.476 6.653 -1.711 1.00 89.81 186 LYS A C 1
ATOM 1455 O O . LYS A 1 186 ? 4.453 7.606 -2.490 1.00 89.81 186 LYS A O 1
ATOM 1460 N N . CYS A 1 187 ? 3.781 5.533 -1.903 1.00 87.81 187 CYS A N 1
ATOM 1461 C CA . CYS A 1 187 ? 2.952 5.263 -3.079 1.00 87.81 187 CYS A CA 1
ATOM 1462 C C . CYS A 1 187 ? 1.467 5.633 -2.878 1.00 87.81 187 CYS A C 1
ATOM 1464 O O . CYS A 1 187 ? 0.684 5.599 -3.825 1.00 87.81 187 CYS A O 1
ATOM 1466 N N . VAL A 1 188 ? 1.077 6.034 -1.662 1.00 92.81 188 VAL A N 1
ATOM 1467 C CA . VAL A 1 188 ? -0.265 6.540 -1.340 1.00 92.81 188 VAL A CA 1
ATOM 1468 C C . VAL A 1 188 ? -0.330 8.060 -1.548 1.00 92.81 188 VAL A C 1
ATOM 1470 O O . VAL A 1 188 ? 0.591 8.818 -1.205 1.00 92.81 188 VAL A O 1
ATOM 1473 N N . SER A 1 189 ? -1.443 8.540 -2.105 1.00 95.06 189 SER A N 1
ATOM 1474 C CA . SER A 1 189 ? -1.651 9.969 -2.360 1.00 95.06 189 SER A CA 1
ATOM 1475 C C . SER A 1 189 ? -1.610 10.800 -1.070 1.00 95.06 189 SER A C 1
ATOM 1477 O O . SER A 1 189 ? -1.883 10.317 0.028 1.00 95.06 189 SER A O 1
ATOM 1479 N N . LYS A 1 190 ? -1.234 12.082 -1.178 1.00 96.50 190 LYS A N 1
ATOM 1480 C CA . LYS A 1 190 ? -1.137 12.976 -0.008 1.00 96.50 190 LYS A CA 1
ATOM 1481 C C . LYS A 1 190 ? -2.475 13.108 0.733 1.00 96.50 190 LYS A C 1
ATOM 1483 O O . LYS A 1 190 ? -2.467 13.148 1.959 1.00 96.50 190 LYS A O 1
ATOM 1488 N N . SER A 1 191 ? -3.590 13.183 0.005 1.00 97.75 191 SER A N 1
ATOM 1489 C CA . SER A 1 191 ? -4.938 13.266 0.580 1.00 97.75 191 SER A CA 1
ATOM 1490 C C . SER A 1 191 ? -5.275 12.007 1.370 1.00 97.75 191 SER A C 1
ATOM 1492 O O . SER A 1 191 ? -5.635 12.092 2.538 1.00 97.75 191 SER A O 1
ATOM 1494 N N . GLU A 1 192 ? -5.051 10.840 0.778 1.00 96.88 192 GLU A N 1
ATOM 1495 C CA . GLU A 1 192 ? -5.331 9.562 1.423 1.00 96.88 192 GLU A CA 1
ATOM 1496 C C . GLU A 1 192 ? -4.451 9.332 2.664 1.00 96.88 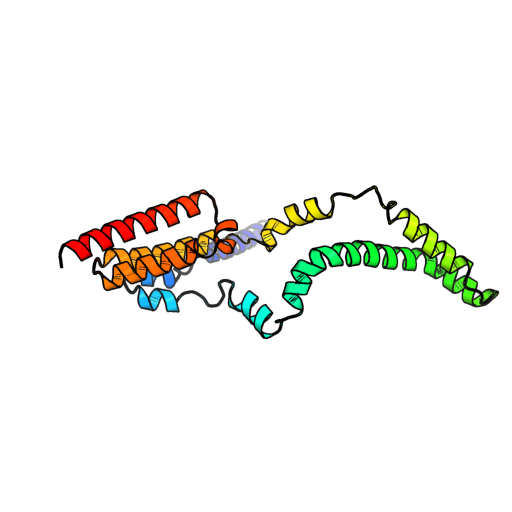192 GLU A C 1
ATOM 1498 O O . GLU A 1 192 ? -4.942 8.881 3.694 1.00 96.88 192 GLU A O 1
ATOM 1503 N N . ARG A 1 193 ? -3.179 9.758 2.641 1.00 97.06 193 ARG A N 1
ATOM 1504 C CA . ARG A 1 193 ? -2.309 9.733 3.831 1.00 97.06 193 ARG A CA 1
ATOM 1505 C C . ARG A 1 193 ? -2.839 10.567 4.995 1.00 97.06 193 ARG A C 1
ATOM 1507 O O . ARG A 1 193 ? -2.681 10.158 6.144 1.00 97.06 193 ARG A O 1
ATOM 1514 N N . LYS A 1 194 ? -3.423 11.738 4.718 1.00 97.75 194 LYS A N 1
ATOM 1515 C CA . LYS A 1 194 ? -4.048 12.571 5.758 1.00 97.75 194 LYS A CA 1
ATOM 1516 C C . LYS A 1 194 ? -5.243 11.850 6.374 1.00 97.75 194 LYS A C 1
ATOM 1518 O O . LYS A 1 194 ? -5.381 11.859 7.590 1.00 97.75 194 LYS A O 1
ATOM 1523 N N . LEU A 1 195 ? -6.045 11.184 5.544 1.00 97.94 195 LEU A N 1
ATOM 1524 C CA . LEU A 1 195 ? -7.201 10.430 6.010 1.00 97.94 195 LEU A CA 1
ATOM 1525 C C . LEU A 1 195 ? -6.803 9.220 6.871 1.00 97.94 195 LEU A C 1
ATOM 1527 O O . LEU A 1 195 ? -7.354 9.064 7.950 1.00 97.94 195 LEU A O 1
ATOM 1531 N N . ILE A 1 196 ? -5.792 8.434 6.470 1.00 97.12 196 ILE A N 1
ATOM 1532 C CA . ILE A 1 196 ? -5.265 7.319 7.290 1.00 97.12 196 ILE A CA 1
ATOM 1533 C C . ILE A 1 196 ? -4.838 7.817 8.679 1.00 97.12 196 ILE A C 1
ATOM 1535 O O . ILE A 1 196 ? -5.169 7.203 9.687 1.00 97.12 196 ILE A O 1
ATOM 1539 N N . ARG A 1 197 ? -4.103 8.937 8.738 1.00 97.31 197 ARG A N 1
ATOM 1540 C CA . ARG A 1 197 ? -3.649 9.518 10.011 1.00 97.31 197 ARG A CA 1
ATOM 1541 C C . ARG A 1 197 ? -4.809 10.025 10.861 1.00 97.31 197 ARG A C 1
ATOM 1543 O O . ARG A 1 197 ? -4.796 9.809 12.064 1.00 97.31 197 ARG A O 1
ATOM 1550 N N . SER A 1 198 ? -5.789 10.685 10.244 1.00 98.06 198 SER A N 1
ATOM 1551 C CA . SER A 1 198 ? -6.980 11.165 10.949 1.00 98.06 198 SER A CA 1
ATOM 1552 C C . SER A 1 198 ? -7.782 10.010 11.542 1.00 98.06 198 SER A C 1
ATOM 1554 O O . SER A 1 198 ? -8.177 10.093 12.699 1.00 98.06 198 SER A O 1
ATOM 1556 N N . ASP A 1 199 ? -7.974 8.929 10.786 1.00 97.94 199 ASP A N 1
ATOM 1557 C CA . ASP A 1 199 ? -8.688 7.748 11.272 1.00 97.94 199 ASP A CA 1
ATOM 1558 C C . ASP A 1 199 ? -7.918 7.065 12.413 1.00 97.94 199 ASP A C 1
ATOM 1560 O O . ASP A 1 199 ? -8.527 6.647 13.391 1.00 97.94 199 ASP A O 1
ATOM 1564 N N . LEU A 1 200 ? -6.582 7.008 12.334 1.00 97.81 200 LEU A N 1
ATOM 1565 C CA . LEU A 1 200 ? -5.747 6.429 13.392 1.00 97.81 200 LEU A CA 1
ATOM 1566 C C . LEU A 1 200 ? -5.845 7.218 14.703 1.00 97.81 200 LEU A C 1
ATOM 1568 O O . LEU A 1 200 ? -5.958 6.608 15.760 1.00 97.81 200 LEU A O 1
ATOM 1572 N N . ILE A 1 201 ? -5.822 8.553 14.637 1.00 98.25 201 ILE A N 1
ATOM 1573 C CA . ILE A 1 201 ? -5.977 9.416 15.820 1.00 98.25 201 ILE A CA 1
ATOM 1574 C C . ILE A 1 201 ? -7.338 9.167 16.479 1.00 98.25 201 ILE A C 1
ATOM 1576 O O . ILE A 1 201 ? -7.382 8.869 17.665 1.00 98.25 201 ILE A O 1
ATOM 1580 N N . LYS A 1 202 ? -8.427 9.167 15.698 1.00 98.06 202 LYS A N 1
ATOM 1581 C CA . LYS A 1 202 ? -9.782 8.912 16.218 1.00 98.06 202 LYS A CA 1
ATOM 1582 C C . LYS A 1 202 ? -9.909 7.554 16.906 1.00 98.06 202 LYS A C 1
ATOM 1584 O O . LYS A 1 202 ? -10.561 7.437 17.936 1.00 98.06 202 LYS A O 1
ATOM 1589 N N . VAL A 1 203 ? -9.310 6.511 16.327 1.00 98.00 203 VAL A N 1
ATOM 1590 C CA . VAL A 1 203 ? -9.330 5.170 16.930 1.00 98.00 203 VAL A CA 1
ATOM 1591 C C . VAL A 1 203 ? -8.570 5.157 18.258 1.00 98.00 203 VAL A C 1
ATOM 1593 O O . VAL A 1 203 ? -9.055 4.546 19.205 1.00 98.00 203 VAL A O 1
ATOM 1596 N N . LYS A 1 204 ? -7.428 5.851 18.346 1.00 98.00 204 LYS A N 1
ATOM 1597 C CA . LYS A 1 204 ? -6.649 5.967 19.587 1.00 98.00 204 LYS A CA 1
ATOM 1598 C C . LYS A 1 204 ? -7.392 6.729 20.677 1.00 98.00 204 LYS A C 1
ATOM 1600 O O . LYS A 1 204 ? -7.495 6.218 21.781 1.00 98.00 204 LYS A O 1
ATOM 1605 N N . GLU A 1 205 ? -7.979 7.878 20.349 1.00 97.88 205 GLU A N 1
ATOM 1606 C CA . GLU A 1 205 ? -8.791 8.667 21.289 1.00 97.88 205 GLU A CA 1
ATOM 1607 C C . GLU A 1 205 ? -9.957 7.837 21.853 1.00 97.88 205 GLU A C 1
ATOM 1609 O O . GLU A 1 205 ? -10.197 7.815 23.060 1.00 97.88 205 GLU A O 1
ATOM 1614 N N . ASN A 1 206 ? -10.649 7.084 20.989 1.00 97.50 206 ASN A N 1
ATOM 1615 C CA . ASN A 1 206 ? -11.726 6.188 21.413 1.00 97.50 206 ASN A CA 1
ATOM 1616 C C . ASN A 1 206 ? -11.223 5.040 22.301 1.00 97.50 206 ASN A C 1
ATOM 1618 O O . ASN A 1 206 ? -11.925 4.632 23.225 1.00 97.50 206 ASN A O 1
ATOM 1622 N N . LEU A 1 207 ? -10.038 4.498 22.009 1.00 97.56 207 LEU A N 1
ATOM 1623 C CA . LEU A 1 207 ? -9.433 3.421 22.788 1.00 97.56 207 LEU A CA 1
ATOM 1624 C C . LEU A 1 207 ? -9.034 3.910 24.185 1.00 97.56 207 LEU A C 1
ATOM 1626 O O . LEU A 1 207 ? -9.443 3.299 25.167 1.00 97.56 207 LEU A O 1
ATOM 1630 N N . GLU A 1 208 ? -8.329 5.039 24.270 1.00 97.56 208 GLU A N 1
ATOM 1631 C CA . GLU A 1 208 ? -7.926 5.672 25.531 1.00 97.56 208 GLU A CA 1
ATOM 1632 C C . GLU A 1 208 ? -9.150 6.020 26.389 1.00 97.56 208 GLU A C 1
ATOM 1634 O O . GLU A 1 208 ? -9.202 5.691 27.573 1.00 97.56 208 GLU A O 1
ATOM 1639 N N . SER A 1 209 ? -10.196 6.596 25.784 1.00 97.38 209 SER A N 1
ATOM 1640 C CA . SER A 1 209 ? -11.444 6.895 26.493 1.00 97.38 209 SER A CA 1
ATOM 1641 C C . SER A 1 209 ? -12.130 5.645 27.053 1.00 97.38 209 SER A C 1
ATOM 1643 O O . SER A 1 209 ? -12.785 5.741 28.089 1.00 97.38 209 SER A O 1
ATOM 1645 N N . LYS A 1 210 ? -12.029 4.492 26.382 1.00 96.19 210 LYS A N 1
ATOM 1646 C CA . LYS A 1 210 ? -12.615 3.227 26.851 1.00 96.19 210 LYS A CA 1
ATOM 1647 C C . LYS A 1 210 ? -11.769 2.557 27.928 1.00 96.19 210 LYS A C 1
ATOM 1649 O O . LYS A 1 210 ? -12.339 1.943 28.822 1.00 96.19 210 LYS A O 1
ATOM 1654 N N . GLU A 1 211 ? -10.447 2.676 27.851 1.00 95.00 211 GLU A N 1
ATOM 1655 C CA . GLU A 1 211 ? -9.530 2.149 28.867 1.00 95.00 211 GLU A CA 1
ATOM 1656 C C . GLU A 1 211 ? -9.630 2.921 30.192 1.00 95.00 211 GLU A C 1
ATOM 1658 O O . GLU A 1 211 ? -9.443 2.319 31.238 1.00 95.00 211 GLU A O 1
ATOM 1663 N N . LEU A 1 212 ? -10.002 4.207 30.174 1.00 96.31 212 LEU A N 1
ATOM 1664 C CA . LEU A 1 212 ? -10.243 4.996 31.395 1.00 96.31 212 LEU A CA 1
ATOM 1665 C C . LEU A 1 212 ? -11.567 4.678 32.113 1.00 96.31 212 LEU A C 1
ATOM 1667 O O . LEU A 1 212 ? -11.746 5.078 33.261 1.00 96.31 212 LEU A O 1
ATOM 1671 N N . LEU A 1 213 ? -12.516 4.033 31.431 1.00 94.25 213 LEU A N 1
ATOM 1672 C CA . LEU A 1 213 ? -13.847 3.726 31.972 1.00 94.25 213 LEU A CA 1
ATOM 1673 C C . LEU A 1 213 ? -13.953 2.322 32.588 1.00 94.25 213 LEU A C 1
ATOM 1675 O O . LEU A 1 213 ? -14.979 2.025 33.199 1.00 94.25 213 LEU A O 1
ATOM 1679 N N . ASN A 1 214 ? -12.940 1.475 32.398 1.00 88.31 214 ASN A N 1
ATOM 1680 C CA . ASN A 1 214 ? -12.869 0.103 32.907 1.00 88.31 214 ASN A CA 1
ATOM 1681 C C . ASN A 1 214 ? -11.856 -0.003 34.045 1.00 88.31 214 ASN A C 1
ATOM 1683 O O . ASN A 1 214 ? -12.104 -0.834 34.945 1.00 88.31 214 ASN A O 1
#

Foldseek 3Di:
DVPVVVVVVVVVVVVVVVPPCDDDQVLVVCLVVLVLVVSVVSPPPPPPCCVVVVCCVVPVPPVVCCVVVCLVCVCVCCLVVVLVVVLCVVLVVVVVVCVPPPNPCPVSVVSSVVSNPVSDDDPPPPPVVSVVVCVVCVCVQQPQCLVVLVSLQSSLVSLVVVLDLVSLVVSLVSLCVCVVPVSNVVNYDPVSNVVSVVSNVVSVVSNVVNVVVD

Secondary structure (DSSP, 8-state):
-THHHHHHHHHHHHHHHTTS-----HHHHHHHTT-HHHHHHTS-TTTTHHHHHHHHHTTTTTHHHHHHHHHHHHHHHHHHHHHHHHHHHHHHHHHHHHHHHTS--HHHHHHHHHHHHHHS--TT---THHHHHHHHTHHHHS---HHHHHHHHHHHHHHHHH-SHHHHHHHHHHHHHHHH-HHHHHHS-HHHHHHHHHHHHHHHHHHHHHHTT-

Radius of gyration: 29.37 Å; chains: 1; bounding box: 76×32×82 Å

Sequence (214 aa):
MQKLNSFFLTIVLLLVSGCAHKPTDKFTQMVKIDKCEESIEALPDTMGYRVVDKARETSTSLVNYLLVGTSYTGEFLIQYGGGIIIGMAICTPILIAESRSYGRGDISVRCFGDIVSELFPKPGNRFNFSKEFYKKSKWMRCPNLNPISKRVRSVASCFSKRGDIVNLKKAEQQLNSLVSKQALMKCVSKSERKLIRSDLIKVKENLESKELLN

pLDDT: mean 73.12, std 19.2, range [32.75, 98.25]